Protein AF-A0A7S2XPJ2-F1 (afdb_monomer_lite)

pLDDT: mean 91.66, std 8.18, range [55.56, 98.38]

Organism: NCBI:txid420275

Foldseek 3Di:
DDQPPDPLLVLLCCLLLVLLVLVVVLQVCVLVDFADPVPAFGPQVPNGPCSRGLNSNLVSLLSNLCSLQPAPDDPGDDPLSVVLNVLSNVLSCLVRPQLSVCLNVLNPVSNVVSLVVNLVSLCVNQCSLPVVHPQLNVLSVQLSVLLNQLVVQQLVQGQSHPVCSVVVRHGDPHHDPDTCSSVSNSSSSVSNSSSSSDRD

Sequence (200 aa):
LPIYLNARTFCAFLGGTGMVPVVMFLDYAHDHGAEYTGSYGTDGRFFGKFLESPIPFLLAWALFGSASFLNLESDGPSARQYTILANCILQGIVAGIFIQTALYKVDMAGKNRWSVVFVLLFLALAINIGIKGGLALALSLPGAFLIILGQKTIFGDRIRGDFFMEHNGATNPNPIVYSYGELFFMTGWISISLAMSLPM

Secondary structure (DSSP, 8-state):
-----SHHHHHHHHHHTTHHHHHHHHHHHHHTTPPB-SSSSB--TTTHHHHTSSHHHHHHHHHHHHGGG--SSSS---HHHHHHHHHHHHHHHIIIIIIHHHHHTT-HHHHHHHHHHHHHHHHHHHHHHHTT-HHHHHHHHHHHHHHHHHHHHHHHHSTTSHHHHHTTTPPPSS--TT-HHHHHHHHHHHHHHHHHHS--

Radius of gyration: 16.97 Å; chains: 1; bounding box: 48×29×46 Å

Structure (mmCIF, N/CA/C/O backbone):
data_AF-A0A7S2XPJ2-F1
#
_entry.id   AF-A0A7S2XPJ2-F1
#
loop_
_atom_site.group_PDB
_atom_site.id
_atom_site.type_symbol
_atom_site.label_atom_id
_atom_site.label_alt_id
_atom_site.label_comp_id
_atom_site.label_asym_id
_atom_site.label_entity_id
_atom_site.label_seq_id
_atom_site.pdbx_PDB_ins_code
_atom_site.Cartn_x
_atom_site.Cartn_y
_atom_site.Cartn_z
_atom_site.occupancy
_atom_site.B_iso_or_equiv
_atom_site.auth_seq_id
_atom_site.auth_comp_id
_atom_site.auth_asym_id
_atom_site.auth_atom_id
_atom_site.pdbx_PDB_model_num
ATOM 1 N N . LEU A 1 1 ? -0.273 -5.258 24.809 1.00 56.12 1 LEU A N 1
ATOM 2 C CA . LEU A 1 1 ? -1.513 -5.016 24.035 1.00 56.12 1 LEU A CA 1
ATOM 3 C C . LEU A 1 1 ? -2.335 -6.298 24.045 1.00 56.12 1 LEU A C 1
ATOM 5 O O . LEU A 1 1 ? -1.768 -7.306 23.639 1.00 56.12 1 LEU A O 1
ATOM 9 N N . PRO A 1 2 ? -3.598 -6.314 24.504 1.00 60.78 2 PRO A N 1
ATOM 10 C CA . PRO A 1 2 ? -4.458 -7.465 24.262 1.00 60.78 2 PRO A CA 1
ATOM 11 C C . PRO A 1 2 ? -4.771 -7.528 22.762 1.00 60.78 2 PRO A C 1
ATOM 13 O O . PRO A 1 2 ? -5.374 -6.607 22.214 1.00 60.78 2 PRO A O 1
ATOM 16 N N . ILE A 1 3 ? -4.309 -8.582 22.089 1.00 64.38 3 ILE A N 1
ATOM 17 C CA . ILE A 1 3 ? -4.709 -8.888 20.713 1.00 64.38 3 ILE A CA 1
ATOM 18 C C . ILE A 1 3 ? -5.984 -9.719 20.819 1.00 64.38 3 ILE A C 1
ATOM 20 O O . ILE A 1 3 ? -5.941 -10.884 21.209 1.00 64.38 3 ILE A O 1
ATOM 24 N N . TYR A 1 4 ? -7.128 -9.115 20.513 1.00 69.00 4 TYR A N 1
ATOM 25 C CA . TYR A 1 4 ? -8.398 -9.833 20.504 1.00 69.00 4 TYR A CA 1
ATOM 26 C C . TYR A 1 4 ? -8.492 -10.636 19.209 1.00 69.00 4 TYR A C 1
ATOM 28 O O . TYR A 1 4 ? -8.639 -10.051 18.142 1.00 69.00 4 TYR A O 1
ATOM 36 N N . LEU A 1 5 ? -8.398 -11.962 19.268 1.00 79.88 5 LEU A N 1
ATOM 37 C CA . LEU A 1 5 ? -8.597 -12.816 18.093 1.00 79.88 5 LEU A CA 1
ATOM 38 C C . LEU A 1 5 ? -10.093 -12.892 17.760 1.00 79.88 5 LEU A C 1
ATOM 40 O O . LEU A 1 5 ? -10.798 -13.804 18.181 1.00 79.88 5 LEU A O 1
ATOM 44 N N . ASN A 1 6 ? -10.588 -11.890 17.042 1.00 87.88 6 ASN A N 1
ATOM 45 C CA . ASN A 1 6 ? -11.977 -11.787 16.607 1.00 87.88 6 ASN A CA 1
ATOM 46 C C . ASN A 1 6 ? -12.051 -11.450 15.108 1.00 87.88 6 ASN A C 1
ATOM 48 O O . ASN A 1 6 ? -11.029 -11.225 14.456 1.00 87.88 6 ASN A O 1
ATOM 52 N N . ALA A 1 7 ? -13.269 -11.407 14.562 1.00 89.50 7 ALA A N 1
ATOM 53 C CA . ALA A 1 7 ? -13.494 -11.124 13.144 1.00 89.50 7 ALA A CA 1
ATOM 54 C C . ALA A 1 7 ? -12.909 -9.768 12.711 1.00 89.50 7 ALA A C 1
ATOM 56 O O . ALA A 1 7 ? -12.333 -9.668 11.633 1.00 89.50 7 ALA A O 1
ATOM 57 N N . ARG A 1 8 ? -12.983 -8.745 13.571 1.00 91.31 8 ARG A N 1
ATOM 58 C CA . ARG A 1 8 ? -12.407 -7.421 13.310 1.00 91.31 8 ARG A CA 1
ATOM 59 C C . ARG A 1 8 ? -10.895 -7.486 13.132 1.00 91.31 8 ARG A C 1
ATOM 61 O O . ARG A 1 8 ? -10.385 -7.014 12.120 1.00 91.31 8 ARG A O 1
ATOM 68 N N . THR A 1 9 ? -10.196 -8.102 14.078 1.00 91.38 9 THR A N 1
ATOM 69 C CA . THR A 1 9 ? -8.743 -8.288 14.015 1.00 91.38 9 THR A CA 1
ATOM 70 C C . THR A 1 9 ? -8.353 -9.141 12.819 1.00 91.38 9 THR A C 1
ATOM 72 O O . THR A 1 9 ? -7.425 -8.793 12.097 1.00 91.38 9 THR A O 1
ATOM 75 N N . PHE A 1 10 ? -9.090 -10.221 12.555 1.00 92.06 10 PHE A N 1
ATOM 76 C CA . PHE A 1 10 ? -8.847 -11.065 11.392 1.00 92.06 10 PHE A CA 1
ATOM 77 C C . PHE A 1 10 ? -8.979 -10.281 10.080 1.00 92.06 10 PHE A C 1
ATOM 79 O O . PHE A 1 10 ? -8.061 -10.317 9.269 1.00 92.06 10 PHE A O 1
ATOM 86 N N . CYS A 1 11 ? -10.057 -9.515 9.887 1.00 94.44 11 CYS A N 1
ATOM 87 C CA . CYS A 1 11 ? -10.247 -8.684 8.695 1.00 94.44 11 CYS A CA 1
ATOM 88 C C . CYS A 1 11 ? -9.198 -7.570 8.580 1.00 94.44 11 CYS A C 1
ATOM 90 O O . CYS A 1 11 ? -8.693 -7.326 7.485 1.00 94.44 11 CYS A O 1
ATOM 92 N N . ALA A 1 12 ? -8.840 -6.920 9.692 1.00 95.12 12 ALA A N 1
ATOM 93 C CA . ALA A 1 12 ? -7.813 -5.883 9.709 1.00 95.12 12 ALA A CA 1
ATOM 94 C C . ALA A 1 12 ? -6.444 -6.447 9.306 1.00 95.12 12 ALA A C 1
ATOM 96 O O . ALA A 1 12 ? -5.777 -5.875 8.454 1.00 95.12 12 ALA A O 1
ATOM 97 N N . PHE A 1 13 ? -6.034 -7.593 9.849 1.00 95.38 13 PHE A N 1
ATOM 98 C CA . PHE A 1 13 ? -4.760 -8.206 9.473 1.00 95.38 13 PHE A CA 1
ATOM 99 C C . PHE A 1 13 ? -4.800 -8.805 8.069 1.00 95.38 13 PHE A C 1
ATOM 101 O O . PHE A 1 13 ? -3.915 -8.523 7.269 1.00 95.38 13 PHE A O 1
ATOM 108 N N . LEU A 1 14 ? -5.837 -9.569 7.720 1.00 95.31 14 LEU A N 1
ATOM 109 C CA . LEU A 1 14 ? -5.947 -10.168 6.390 1.00 95.31 14 LEU A CA 1
ATOM 110 C C . LEU A 1 14 ? -5.973 -9.097 5.292 1.00 95.31 14 LEU A C 1
ATOM 112 O O . LEU A 1 14 ? -5.298 -9.256 4.281 1.00 95.31 14 LEU A O 1
ATOM 116 N N . GLY A 1 15 ? -6.695 -7.993 5.504 1.00 95.56 15 GLY A N 1
ATOM 117 C CA . GLY A 1 15 ? -6.675 -6.846 4.599 1.00 95.56 15 GLY A CA 1
ATOM 118 C C . GLY A 1 15 ? -5.331 -6.117 4.616 1.00 95.56 15 GLY A C 1
ATOM 119 O O . GLY A 1 15 ? -4.737 -5.914 3.567 1.00 95.56 15 GLY A O 1
ATOM 120 N N . GLY A 1 16 ? -4.825 -5.751 5.796 1.00 95.06 16 GLY A N 1
ATOM 121 C CA . GLY A 1 16 ? -3.612 -4.946 5.947 1.00 95.06 16 GLY A CA 1
ATOM 122 C C . GLY A 1 16 ? -2.340 -5.686 5.540 1.00 95.06 16 GLY A C 1
ATOM 123 O O . GLY A 1 16 ? -1.679 -5.316 4.575 1.00 95.06 16 GLY A O 1
ATOM 124 N N . THR A 1 17 ? -1.996 -6.773 6.231 1.00 94.38 17 THR A N 1
ATOM 125 C CA . THR A 1 17 ? -0.783 -7.545 5.912 1.00 94.38 17 THR A CA 1
ATOM 126 C C . THR A 1 17 ? -0.918 -8.320 4.604 1.00 94.38 17 THR A C 1
ATOM 128 O O . THR A 1 17 ? 0.090 -8.590 3.960 1.00 94.38 17 THR A O 1
ATOM 131 N N . GLY A 1 18 ? -2.143 -8.642 4.171 1.00 92.12 18 GLY A N 1
ATOM 132 C CA . GLY A 1 18 ? -2.393 -9.247 2.860 1.00 92.12 18 GLY A CA 1
ATOM 133 C C . GLY A 1 18 ? -2.100 -8.318 1.678 1.00 92.12 18 GLY A C 1
ATOM 134 O O . GLY A 1 18 ? -1.848 -8.814 0.583 1.00 92.12 18 GLY A O 1
ATOM 135 N N . MET A 1 19 ? -2.047 -6.993 1.877 1.00 91.69 19 MET A N 1
ATOM 136 C CA . MET A 1 19 ? -1.603 -6.066 0.824 1.00 91.69 19 MET A CA 1
ATOM 137 C C . MET A 1 19 ? -0.127 -6.222 0.478 1.00 91.69 19 MET A C 1
ATOM 139 O O . MET A 1 19 ? 0.239 -5.989 -0.670 1.00 91.69 19 MET A O 1
ATOM 143 N N . VAL A 1 20 ? 0.714 -6.615 1.437 1.00 93.00 20 VAL A N 1
ATOM 144 C CA . VAL A 1 20 ? 2.161 -6.749 1.222 1.00 93.00 20 VAL A CA 1
ATOM 145 C C . VAL A 1 20 ? 2.476 -7.719 0.077 1.00 93.00 20 VAL A C 1
ATOM 147 O O . VAL A 1 20 ? 3.040 -7.267 -0.918 1.00 93.00 20 VAL A O 1
ATOM 150 N N . PRO A 1 21 ? 2.052 -8.999 0.111 1.00 92.38 21 PRO A N 1
ATOM 151 C CA . PRO A 1 21 ? 2.325 -9.916 -0.992 1.00 92.38 21 PRO A CA 1
ATOM 152 C C . PRO A 1 21 ? 1.672 -9.479 -2.310 1.00 92.38 21 PRO A C 1
ATOM 154 O O . PRO A 1 21 ? 2.256 -9.695 -3.365 1.00 92.38 21 PRO A O 1
ATOM 157 N N . VAL A 1 22 ? 0.501 -8.826 -2.276 1.00 91.50 22 VAL A N 1
ATOM 158 C CA . VAL A 1 22 ? -0.136 -8.288 -3.493 1.00 91.50 22 VAL A CA 1
ATOM 159 C C . VAL A 1 22 ? 0.767 -7.261 -4.174 1.00 91.50 22 VAL A C 1
ATOM 161 O O . VAL A 1 22 ? 1.002 -7.361 -5.376 1.00 91.50 22 VAL A O 1
ATOM 164 N N . VAL A 1 23 ? 1.299 -6.300 -3.416 1.00 91.38 23 VAL A N 1
ATOM 165 C CA . VAL A 1 23 ? 2.225 -5.295 -3.955 1.00 91.38 23 VAL A CA 1
ATOM 166 C C . VAL A 1 23 ? 3.505 -5.960 -4.454 1.00 91.38 23 VAL A C 1
ATOM 168 O O . VAL A 1 23 ? 3.935 -5.664 -5.563 1.00 91.38 23 VAL A O 1
ATOM 171 N N . MET A 1 24 ? 4.049 -6.928 -3.713 1.00 91.62 24 MET A N 1
ATOM 172 C CA . MET A 1 24 ? 5.245 -7.662 -4.136 1.00 91.62 24 MET A CA 1
ATOM 173 C C . MET A 1 24 ? 5.052 -8.397 -5.472 1.00 91.62 24 MET A C 1
ATOM 175 O O . MET A 1 24 ? 5.968 -8.409 -6.291 1.00 91.62 24 MET A O 1
ATOM 179 N N . PHE A 1 25 ? 3.877 -8.983 -5.733 1.00 92.75 25 PHE A N 1
ATOM 180 C CA . PHE A 1 25 ? 3.595 -9.622 -7.026 1.00 92.75 25 PHE A CA 1
ATOM 181 C C . PHE A 1 25 ? 3.572 -8.612 -8.175 1.00 92.75 25 PHE A C 1
ATOM 183 O O . PHE A 1 25 ? 4.185 -8.858 -9.217 1.00 92.75 25 PHE A O 1
ATOM 190 N N . LEU A 1 26 ? 2.901 -7.472 -7.984 1.00 91.31 26 LEU A N 1
ATOM 191 C CA . LEU A 1 26 ? 2.833 -6.403 -8.988 1.00 91.31 26 LEU A CA 1
ATOM 192 C C . LEU A 1 26 ? 4.224 -5.824 -9.264 1.00 91.31 26 LEU A C 1
ATOM 194 O O . LEU A 1 26 ? 4.589 -5.586 -10.417 1.00 91.31 26 LEU A O 1
ATOM 198 N N . ASP A 1 27 ? 5.004 -5.645 -8.204 1.00 91.75 27 ASP A N 1
ATOM 199 C CA . ASP A 1 27 ? 6.345 -5.093 -8.256 1.00 91.75 27 ASP A CA 1
ATOM 200 C C . ASP A 1 27 ? 7.318 -6.030 -8.965 1.00 91.75 27 ASP A C 1
ATOM 202 O O . ASP A 1 27 ? 8.033 -5.606 -9.877 1.00 91.75 27 ASP A O 1
ATOM 206 N N . TYR A 1 28 ? 7.278 -7.319 -8.624 1.00 93.44 28 TYR A N 1
ATOM 207 C CA . TYR A 1 28 ? 8.063 -8.346 -9.296 1.00 93.44 28 TYR A CA 1
ATOM 208 C C . TYR A 1 28 ? 7.725 -8.422 -10.786 1.00 93.44 28 TYR A C 1
ATOM 210 O O . TYR A 1 28 ? 8.629 -8.397 -11.623 1.00 93.44 28 TYR A O 1
ATOM 218 N N . ALA A 1 29 ? 6.434 -8.491 -11.124 1.00 93.38 29 ALA A N 1
ATOM 219 C CA . ALA A 1 29 ? 5.985 -8.567 -12.508 1.00 93.38 29 ALA A CA 1
ATOM 220 C C . ALA A 1 29 ? 6.449 -7.343 -13.309 1.00 93.38 29 ALA A C 1
ATOM 222 O O . ALA A 1 29 ? 6.990 -7.484 -14.408 1.00 93.38 29 ALA A O 1
ATOM 223 N N . HIS A 1 30 ? 6.305 -6.144 -12.736 1.00 91.94 30 HIS A N 1
ATOM 224 C CA . HIS A 1 30 ? 6.786 -4.916 -13.357 1.00 91.94 30 HIS A CA 1
ATOM 225 C C . HIS A 1 30 ? 8.298 -4.964 -13.594 1.00 91.94 30 HIS A C 1
ATOM 227 O O . HIS A 1 30 ? 8.740 -4.754 -14.725 1.00 91.94 30 HIS A O 1
ATOM 233 N N . ASP A 1 31 ? 9.077 -5.298 -12.564 1.00 93.25 31 ASP A N 1
ATOM 234 C CA . ASP A 1 31 ? 10.541 -5.317 -12.617 1.00 93.25 31 ASP A CA 1
ATOM 235 C C . ASP A 1 31 ? 11.072 -6.270 -13.700 1.00 93.25 31 ASP A C 1
ATOM 237 O O . ASP A 1 31 ? 12.039 -5.943 -14.397 1.00 93.25 31 ASP A O 1
ATOM 241 N N . HIS A 1 32 ? 10.381 -7.391 -13.913 1.00 92.88 32 HIS A N 1
ATOM 242 C CA . HIS A 1 32 ? 10.750 -8.428 -14.880 1.00 92.88 32 HIS A CA 1
ATOM 243 C C . HIS A 1 32 ? 10.082 -8.270 -16.254 1.00 92.88 32 HIS A C 1
ATOM 245 O O . HIS A 1 32 ? 10.220 -9.139 -17.116 1.00 92.88 32 HIS A O 1
ATOM 251 N N . GLY A 1 33 ? 9.416 -7.142 -16.510 1.00 90.56 33 GLY A N 1
ATOM 252 C CA . GLY A 1 33 ? 8.962 -6.791 -17.853 1.00 90.56 33 GLY A CA 1
ATOM 253 C C . GLY A 1 33 ? 7.598 -7.315 -18.255 1.00 90.56 33 GLY A C 1
ATOM 254 O O . GLY A 1 33 ? 7.361 -7.474 -19.450 1.00 90.56 33 GLY A O 1
ATOM 255 N N . ALA A 1 34 ? 6.704 -7.539 -17.294 1.00 90.81 34 ALA A N 1
ATOM 256 C CA . ALA A 1 34 ? 5.291 -7.705 -17.599 1.00 90.81 34 ALA A CA 1
ATOM 257 C C . ALA A 1 34 ? 4.764 -6.461 -18.337 1.00 90.81 34 ALA A C 1
ATOM 259 O O . ALA A 1 34 ? 5.060 -5.319 -17.968 1.00 90.81 34 ALA A O 1
ATOM 260 N N . GLU A 1 35 ? 4.009 -6.685 -19.409 1.00 88.88 35 GLU A N 1
ATOM 261 C CA . GLU A 1 35 ? 3.560 -5.620 -20.306 1.00 88.88 35 GLU A CA 1
ATOM 262 C C . GLU A 1 35 ? 2.223 -5.052 -19.846 1.00 88.88 35 GLU A C 1
ATOM 264 O O . GLU A 1 35 ? 1.291 -5.793 -19.545 1.00 88.88 35 GLU A O 1
ATOM 269 N N . TYR A 1 36 ? 2.101 -3.726 -19.815 1.00 86.69 36 TYR A N 1
ATOM 270 C CA . TYR A 1 36 ? 0.842 -3.078 -19.469 1.00 86.69 36 TYR A CA 1
ATOM 271 C C . TYR A 1 36 ? -0.184 -3.241 -20.594 1.00 86.69 36 TYR A C 1
ATOM 273 O O . TYR A 1 36 ? 0.050 -2.825 -21.726 1.00 86.69 36 TYR A O 1
ATOM 281 N N . THR A 1 37 ? -1.354 -3.794 -20.276 1.00 83.88 37 THR A N 1
ATOM 282 C CA . THR A 1 37 ? -2.377 -4.135 -21.284 1.00 83.88 37 THR A CA 1
ATOM 283 C C . THR A 1 37 ? -3.399 -3.024 -21.532 1.00 83.88 37 THR A C 1
ATOM 285 O O . THR A 1 37 ? -4.356 -3.211 -22.279 1.00 83.88 37 THR A O 1
ATOM 288 N N . GLY A 1 38 ? -3.235 -1.849 -20.916 1.00 71.06 38 GLY A N 1
ATOM 289 C CA . GLY A 1 38 ? -4.160 -0.720 -21.080 1.00 71.06 38 GLY A CA 1
ATOM 290 C C . GLY A 1 38 ? -5.454 -0.823 -20.264 1.00 71.06 38 GLY A C 1
ATOM 291 O O . GLY A 1 38 ? -6.102 0.198 -20.043 1.00 71.06 38 GLY A O 1
ATOM 292 N N . SER A 1 39 ? -5.805 -2.015 -19.772 1.00 63.81 39 SER A N 1
ATOM 293 C CA . SER A 1 39 ? -7.102 -2.335 -19.164 1.00 63.81 39 SER A CA 1
ATOM 294 C C . SER A 1 39 ? -7.004 -2.802 -17.705 1.00 63.81 39 SER A C 1
ATOM 296 O O . SER A 1 39 ? -7.680 -3.754 -17.334 1.00 63.81 39 SER A O 1
ATOM 298 N N . TYR A 1 40 ? -6.209 -2.116 -16.873 1.00 72.12 40 TYR A N 1
ATOM 299 C CA . TYR A 1 40 ? -6.061 -2.373 -15.426 1.00 72.12 40 TYR A CA 1
ATOM 300 C C . TYR A 1 40 ? -5.171 -3.574 -15.062 1.00 72.12 40 TYR A C 1
ATOM 302 O O . TYR A 1 40 ? -5.628 -4.551 -14.474 1.00 72.12 40 TYR A O 1
ATOM 310 N N . GLY A 1 41 ? -3.877 -3.474 -15.365 1.00 82.06 41 GLY A N 1
ATOM 311 C CA . GLY A 1 41 ? -2.867 -4.456 -14.964 1.00 82.06 41 GLY A CA 1
ATOM 312 C C . GLY A 1 41 ? -1.930 -4.826 -16.106 1.00 82.06 41 GLY A C 1
ATOM 313 O O . GLY A 1 41 ? -1.870 -4.142 -17.133 1.00 82.06 41 GLY A O 1
ATOM 314 N N . THR A 1 42 ? -1.199 -5.915 -15.923 1.00 89.44 42 THR A N 1
ATOM 315 C CA . THR A 1 42 ? -0.241 -6.425 -16.910 1.00 89.44 42 THR A CA 1
ATOM 316 C C . THR A 1 42 ? -0.852 -7.527 -17.794 1.00 89.44 42 THR A C 1
ATOM 318 O O . THR A 1 42 ? -2.056 -7.802 -17.757 1.00 89.44 42 THR A O 1
ATOM 321 N N . ASP A 1 43 ? -0.021 -8.170 -18.613 1.00 91.88 43 ASP A N 1
ATOM 322 C CA . ASP A 1 43 ? -0.347 -9.354 -19.406 1.00 91.88 43 ASP A CA 1
ATOM 323 C C . ASP A 1 43 ? -0.559 -10.628 -18.562 1.00 91.88 43 ASP A C 1
ATOM 325 O O . ASP A 1 43 ? -1.154 -11.590 -19.060 1.00 91.88 43 ASP A O 1
ATOM 329 N N . GLY A 1 44 ? -0.178 -10.617 -17.279 1.00 91.94 44 GLY A N 1
ATOM 330 C CA . GLY A 1 44 ? -0.369 -11.729 -16.345 1.00 91.94 44 GLY A CA 1
ATOM 331 C C . GLY A 1 44 ? 0.666 -12.845 -16.492 1.00 91.94 44 GLY A C 1
ATOM 332 O O . GLY A 1 44 ? 0.364 -13.998 -16.176 1.00 91.94 44 GLY A O 1
ATOM 333 N N . ARG A 1 45 ? 1.847 -12.534 -17.035 1.00 94.50 45 ARG A N 1
ATOM 334 C CA . ARG A 1 45 ? 2.880 -13.508 -17.418 1.00 94.50 45 ARG A CA 1
ATOM 335 C C . ARG A 1 45 ? 3.474 -14.298 -16.248 1.00 94.50 45 ARG A C 1
ATOM 337 O O . ARG A 1 45 ? 3.942 -15.412 -16.467 1.00 94.50 45 ARG A O 1
ATOM 344 N N . PHE A 1 46 ? 3.477 -13.747 -15.036 1.00 94.62 46 PHE A N 1
ATOM 345 C CA . PHE A 1 46 ? 4.190 -14.316 -13.886 1.00 94.62 46 PHE A CA 1
ATOM 346 C C . PHE A 1 46 ? 3.249 -14.952 -12.858 1.00 94.62 46 PHE A C 1
ATOM 348 O O . PHE A 1 46 ? 3.521 -16.045 -12.364 1.00 94.62 46 PHE A O 1
ATOM 355 N N . PHE A 1 47 ? 2.129 -14.299 -12.558 1.00 94.94 47 PHE A N 1
ATOM 356 C CA . PHE A 1 47 ? 1.184 -14.686 -11.505 1.00 94.94 47 PHE A CA 1
ATOM 357 C C . PHE A 1 47 ? -0.270 -14.738 -11.997 1.00 94.94 47 PHE A C 1
ATOM 359 O O . PHE A 1 47 ? -1.193 -14.994 -11.221 1.00 94.94 47 PHE A O 1
ATOM 366 N N . GLY A 1 48 ? -0.489 -14.524 -13.296 1.00 93.38 48 GLY A N 1
ATOM 367 C CA . GLY A 1 48 ? -1.811 -14.483 -13.901 1.00 93.38 48 GLY A CA 1
ATOM 368 C C . GLY A 1 48 ? -2.469 -13.109 -13.795 1.00 93.38 48 GLY A C 1
ATOM 369 O O . GLY A 1 48 ? -2.187 -12.301 -12.910 1.00 93.38 48 GLY A O 1
ATOM 370 N N . LYS A 1 49 ? -3.417 -12.854 -14.703 1.00 91.31 49 LYS A N 1
ATOM 371 C CA . LYS A 1 49 ? -4.052 -11.534 -14.855 1.00 91.31 49 LYS A CA 1
ATOM 372 C C . LYS A 1 49 ? -4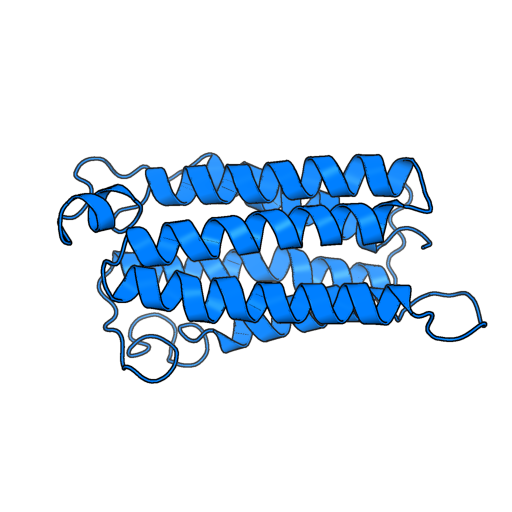.742 -11.028 -13.595 1.00 91.31 49 LYS A C 1
ATOM 374 O O . LYS A 1 49 ? -4.791 -9.829 -13.387 1.00 91.31 49 LYS A O 1
ATOM 379 N N . PHE A 1 50 ? -5.286 -11.917 -12.764 1.00 92.25 50 PHE A N 1
ATOM 380 C CA . PHE A 1 50 ? -5.951 -11.500 -11.532 1.00 92.25 50 PHE A CA 1
ATOM 381 C C . PHE A 1 50 ? -4.959 -10.897 -10.531 1.00 92.25 50 PHE A C 1
ATOM 383 O O . PHE A 1 50 ? -5.182 -9.785 -10.059 1.00 92.25 50 PHE A O 1
ATOM 390 N N . LEU A 1 51 ? -3.859 -11.600 -10.242 1.00 92.19 51 LEU A N 1
ATOM 391 C CA . LEU A 1 51 ? -2.862 -11.154 -9.265 1.00 92.19 51 LEU A CA 1
ATOM 392 C C . LEU A 1 51 ? -2.036 -9.966 -9.759 1.00 92.19 51 LEU A C 1
ATOM 394 O O . LEU A 1 51 ? -1.589 -9.172 -8.942 1.00 92.19 51 LEU A O 1
ATOM 398 N N . GLU A 1 52 ? -1.895 -9.812 -11.076 1.00 92.50 52 GLU A N 1
ATOM 399 C CA . GLU A 1 52 ? -1.204 -8.676 -11.695 1.00 92.50 52 GLU A CA 1
ATOM 400 C C . GLU A 1 52 ? -2.149 -7.521 -12.109 1.00 92.50 52 GLU A C 1
ATOM 402 O O . GLU A 1 52 ? -1.772 -6.619 -12.863 1.00 92.50 52 GLU A O 1
ATOM 407 N N . SER A 1 53 ? -3.390 -7.539 -11.614 1.00 90.94 53 SER A N 1
ATOM 408 C CA . SER A 1 53 ? -4.370 -6.450 -11.744 1.00 90.94 53 SER A CA 1
ATOM 409 C C . SER A 1 53 ? -4.479 -5.656 -10.434 1.00 90.94 53 SER A C 1
ATOM 411 O O . SER A 1 53 ? -4.032 -6.132 -9.391 1.00 90.94 53 SER A O 1
ATOM 413 N N . PRO A 1 54 ? -5.135 -4.481 -10.410 1.00 90.19 54 PRO A N 1
ATOM 414 C CA . PRO A 1 54 ? -5.393 -3.767 -9.161 1.00 90.19 54 PRO A CA 1
ATOM 415 C C . PRO A 1 54 ? -6.473 -4.418 -8.288 1.00 90.19 54 PRO A C 1
ATOM 417 O O . PRO A 1 54 ? -6.710 -3.960 -7.171 1.00 90.19 54 PRO A O 1
ATOM 420 N N . ILE A 1 55 ? -7.156 -5.463 -8.771 1.00 92.75 55 ILE A N 1
ATOM 421 C CA . ILE A 1 55 ? -8.306 -6.063 -8.084 1.00 92.75 55 ILE A CA 1
ATOM 422 C C . ILE A 1 55 ? -7.934 -6.604 -6.694 1.00 92.75 55 ILE A C 1
ATOM 424 O O . ILE A 1 55 ? -8.607 -6.221 -5.737 1.00 92.75 55 ILE A O 1
ATOM 428 N N . PRO A 1 56 ? -6.882 -7.429 -6.511 1.00 93.62 56 PRO A N 1
ATOM 429 C CA . PRO A 1 56 ? -6.528 -7.936 -5.186 1.00 93.62 56 PRO A CA 1
ATOM 430 C C . PRO A 1 56 ? -6.177 -6.806 -4.215 1.00 93.62 56 PRO A C 1
ATOM 432 O O . PRO A 1 56 ? -6.518 -6.875 -3.038 1.00 93.62 56 PRO A O 1
ATOM 435 N N . PHE A 1 57 ? -5.555 -5.737 -4.717 1.00 91.88 57 PHE A N 1
ATOM 436 C CA . PHE A 1 57 ? -5.187 -4.579 -3.911 1.00 91.88 57 PHE A CA 1
ATOM 437 C C . PHE A 1 57 ? -6.426 -3.796 -3.456 1.00 91.88 57 PHE A C 1
ATOM 439 O O . PHE A 1 57 ? -6.562 -3.478 -2.275 1.00 91.88 57 PHE A O 1
ATOM 446 N N . LEU A 1 58 ? -7.382 -3.560 -4.362 1.00 94.38 58 LEU A N 1
ATOM 447 C CA . LEU A 1 58 ? -8.680 -2.956 -4.045 1.00 94.38 58 LEU A CA 1
ATOM 448 C C . LEU A 1 58 ? -9.474 -3.798 -3.038 1.00 94.38 58 LEU A C 1
ATOM 450 O O . LEU A 1 58 ? -10.055 -3.248 -2.102 1.00 94.38 58 LEU A O 1
ATOM 454 N N . LEU A 1 59 ? -9.481 -5.124 -3.203 1.00 95.69 59 LEU A N 1
ATOM 455 C CA . LEU A 1 59 ? -10.157 -6.047 -2.289 1.00 95.69 59 LEU A CA 1
ATOM 456 C C . LEU A 1 59 ? -9.526 -6.030 -0.897 1.00 95.69 59 LEU A C 1
ATOM 458 O O . LEU A 1 59 ? -10.251 -5.984 0.094 1.00 95.69 59 LEU A O 1
ATOM 462 N N . ALA A 1 60 ? -8.196 -6.021 -0.811 1.00 95.94 60 ALA A N 1
ATOM 463 C CA . ALA A 1 60 ? -7.493 -5.952 0.463 1.00 95.94 60 ALA A CA 1
ATOM 464 C C . ALA A 1 60 ? -7.787 -4.631 1.196 1.00 95.94 60 ALA A C 1
ATOM 466 O O . ALA A 1 60 ? -8.080 -4.642 2.393 1.00 95.94 60 ALA A O 1
ATOM 467 N N . TRP A 1 61 ? -7.803 -3.500 0.480 1.00 97.06 61 TRP A N 1
ATOM 468 C CA . TRP A 1 61 ? -8.196 -2.201 1.037 1.00 97.06 61 TRP A CA 1
ATOM 469 C C . TRP A 1 61 ? -9.653 -2.171 1.499 1.00 97.06 61 TRP A C 1
ATOM 471 O O . TRP A 1 61 ? -9.941 -1.699 2.601 1.00 97.06 61 TRP A O 1
ATOM 481 N N . ALA A 1 62 ? -10.574 -2.697 0.692 1.00 96.75 62 ALA A N 1
ATOM 482 C CA . ALA A 1 62 ? -11.983 -2.788 1.058 1.00 96.75 62 ALA A CA 1
ATOM 483 C C . ALA A 1 62 ? -12.179 -3.666 2.304 1.00 96.75 62 ALA A C 1
ATOM 485 O O . ALA A 1 62 ? -12.901 -3.278 3.224 1.00 96.75 62 ALA A O 1
ATOM 486 N N . LEU A 1 63 ? -11.482 -4.804 2.376 1.00 97.00 63 LEU A N 1
ATOM 487 C CA . LEU A 1 63 ? -11.495 -5.694 3.533 1.00 97.00 63 LEU A CA 1
ATOM 488 C C . LEU A 1 63 ? -10.951 -4.990 4.783 1.00 97.00 63 LEU A C 1
ATOM 490 O O . LEU A 1 63 ? -11.605 -5.020 5.827 1.00 97.00 63 LEU A O 1
ATOM 494 N N . PHE A 1 64 ? -9.820 -4.288 4.667 1.00 97.31 64 PHE A N 1
ATOM 495 C CA . PHE A 1 64 ? -9.245 -3.507 5.762 1.00 97.31 64 PHE A CA 1
ATOM 496 C C . PHE A 1 64 ? -10.219 -2.439 6.279 1.00 97.31 64 PHE A C 1
ATOM 498 O O . PHE A 1 64 ? -10.462 -2.343 7.482 1.00 97.31 64 PHE A O 1
ATOM 505 N N . GLY A 1 65 ? -10.841 -1.674 5.376 1.00 96.31 65 GLY A N 1
ATOM 506 C CA . GLY A 1 65 ? -11.837 -0.662 5.730 1.00 96.31 65 GLY A CA 1
ATOM 507 C C . GLY A 1 65 ? -13.094 -1.259 6.366 1.00 96.31 65 GLY A C 1
ATOM 508 O O . GLY A 1 65 ? -13.617 -0.705 7.336 1.00 96.31 65 GLY A O 1
ATOM 509 N N . SER A 1 66 ? -13.554 -2.415 5.876 1.00 95.44 66 SER A N 1
ATOM 510 C CA . SER A 1 66 ? -14.733 -3.111 6.411 1.00 95.44 66 SER A CA 1
ATOM 511 C C . SER A 1 66 ? -14.544 -3.599 7.848 1.00 95.44 66 SER A C 1
ATOM 513 O O . SER A 1 66 ? -15.518 -3.661 8.599 1.00 95.44 66 SER A O 1
ATOM 515 N N . ALA A 1 67 ? -13.297 -3.837 8.281 1.00 94.31 67 ALA A N 1
ATOM 516 C CA . ALA A 1 67 ? -12.994 -4.193 9.665 1.00 94.31 67 ALA A CA 1
ATOM 517 C C . ALA A 1 67 ? -13.519 -3.142 10.661 1.00 94.31 67 ALA A C 1
ATOM 519 O O . ALA A 1 67 ? -13.901 -3.485 11.778 1.00 94.31 67 ALA A O 1
ATOM 520 N N . SER A 1 68 ? -13.627 -1.874 10.246 1.00 92.31 68 SER A N 1
ATOM 521 C CA . SER A 1 68 ? -14.180 -0.802 11.081 1.00 92.31 68 SER A CA 1
ATOM 522 C C . SER A 1 68 ? -15.646 -1.010 11.489 1.00 92.31 68 SER A C 1
ATOM 524 O O . SER A 1 68 ? -16.069 -0.497 12.528 1.00 92.31 68 SER A O 1
ATOM 526 N N . PHE A 1 69 ? -16.419 -1.780 10.719 1.00 91.88 69 PHE A N 1
ATOM 527 C CA . PHE A 1 69 ? -17.836 -2.060 10.979 1.00 91.88 69 PHE A CA 1
ATOM 528 C C . PHE A 1 69 ? -18.050 -3.230 11.942 1.00 91.88 69 PHE A C 1
ATOM 530 O O . PHE A 1 69 ? -19.144 -3.389 12.473 1.00 91.88 69 PHE A O 1
ATOM 537 N N . LEU A 1 70 ? -17.013 -4.023 12.213 1.00 88.81 70 LEU A N 1
ATOM 538 C CA . LEU A 1 70 ? -17.086 -5.220 13.055 1.00 88.81 70 LEU A CA 1
ATOM 539 C C . LEU A 1 70 ? -16.923 -4.889 14.551 1.00 88.81 70 LEU A C 1
ATOM 541 O O . LEU A 1 70 ? -16.257 -5.613 15.292 1.00 88.81 70 LEU A O 1
ATOM 545 N N . ASN A 1 71 ? -17.488 -3.761 14.992 1.00 72.81 71 ASN A N 1
ATOM 546 C CA . ASN A 1 71 ? -17.425 -3.325 16.386 1.00 72.81 71 ASN A CA 1
ATOM 547 C C . ASN A 1 71 ? -18.410 -4.135 17.249 1.00 72.81 71 ASN A C 1
ATOM 549 O O . ASN A 1 71 ? -19.483 -4.511 16.788 1.00 72.81 71 ASN A O 1
ATOM 553 N N . LEU A 1 72 ? -18.036 -4.399 18.504 1.00 59.66 72 LEU A N 1
ATOM 554 C CA . LEU A 1 72 ? -18.809 -5.237 19.434 1.00 59.66 72 LEU A CA 1
ATOM 555 C C . LEU A 1 72 ? -19.936 -4.473 20.162 1.00 59.66 72 LEU A C 1
ATOM 557 O O . LEU A 1 72 ? -20.702 -5.089 20.896 1.00 59.66 72 LEU A O 1
ATOM 561 N N . GLU A 1 73 ? -20.036 -3.154 19.974 1.00 60.25 73 GLU A N 1
ATOM 562 C CA . GLU A 1 73 ? -20.977 -2.278 20.686 1.00 60.25 73 GLU A CA 1
ATOM 563 C C . GLU A 1 73 ? -22.141 -1.851 19.774 1.00 60.25 73 GLU A C 1
ATOM 565 O O . GLU A 1 73 ? -21.960 -1.519 18.602 1.00 60.25 73 GLU A O 1
ATOM 570 N N . SER A 1 74 ? -23.358 -1.927 20.310 1.00 55.56 74 SER A N 1
ATOM 571 C CA . SER A 1 74 ? -24.620 -2.182 19.600 1.00 55.56 74 SER A CA 1
ATOM 572 C C . SER A 1 74 ? -25.333 -0.978 18.964 1.00 55.56 74 SER A C 1
ATOM 574 O O . SER A 1 74 ? -26.500 -1.105 18.606 1.00 55.56 74 SER A O 1
ATOM 576 N N . ASP A 1 75 ? -24.670 0.159 18.757 1.00 68.19 75 ASP A N 1
ATOM 577 C CA . ASP A 1 75 ? -25.336 1.385 18.262 1.00 68.19 75 ASP A CA 1
ATOM 578 C C . ASP A 1 75 ? -25.277 1.565 16.731 1.00 68.19 75 ASP A C 1
ATOM 580 O O . ASP A 1 75 ? -25.630 2.613 16.186 1.00 68.19 75 ASP A O 1
ATOM 584 N N . GLY A 1 76 ? -24.868 0.517 16.010 1.00 73.94 76 GLY A N 1
ATOM 585 C CA . GLY A 1 76 ? -24.794 0.511 14.550 1.00 73.94 76 GLY A CA 1
ATOM 586 C C . GLY A 1 76 ? -23.669 1.390 13.973 1.00 73.94 76 GLY A C 1
ATOM 587 O O . GLY A 1 76 ? -22.839 1.936 14.705 1.00 73.94 76 GLY A O 1
ATOM 588 N N . PRO A 1 77 ? -23.572 1.497 12.633 1.00 82.69 77 PRO A N 1
ATOM 589 C CA . PRO A 1 77 ? -22.467 2.204 11.997 1.00 82.69 77 PRO A CA 1
ATOM 590 C C . PRO A 1 77 ? -22.585 3.731 12.101 1.00 82.69 77 PRO A C 1
ATOM 592 O O . PRO A 1 77 ? -23.508 4.349 11.575 1.00 82.69 77 PRO A O 1
ATOM 595 N N . SER A 1 78 ? -21.581 4.354 12.705 1.00 88.38 78 SER A N 1
ATOM 596 C CA . SER A 1 78 ? -21.356 5.799 12.724 1.00 88.38 78 SER A CA 1
ATOM 597 C C . SER A 1 78 ? -20.765 6.323 11.408 1.00 88.38 78 SER A C 1
ATOM 599 O O . SER A 1 78 ? -20.076 5.603 10.681 1.00 88.38 78 SER A O 1
ATOM 601 N N . ALA A 1 79 ? -20.923 7.628 11.150 1.00 91.00 79 ALA A N 1
ATOM 602 C CA . ALA A 1 79 ? -20.312 8.319 10.006 1.00 91.00 79 ALA A CA 1
ATOM 603 C C . ALA A 1 79 ? -18.797 8.059 9.875 1.00 91.00 79 ALA A C 1
ATOM 605 O O . ALA A 1 79 ? -18.282 7.936 8.767 1.00 91.00 79 ALA A O 1
ATOM 606 N N . ARG A 1 80 ? -18.082 7.896 10.998 1.00 91.38 80 ARG A N 1
ATOM 607 C CA . ARG A 1 80 ? -16.638 7.612 11.006 1.00 91.38 80 ARG A CA 1
ATOM 608 C C . ARG A 1 80 ? -16.290 6.292 10.309 1.00 91.38 80 ARG A C 1
ATOM 610 O O . ARG A 1 80 ? -15.286 6.239 9.607 1.00 91.38 80 ARG A O 1
ATOM 617 N N . GLN A 1 81 ? -17.085 5.238 10.486 1.00 92.56 81 GLN A N 1
ATOM 618 C CA . GLN A 1 81 ? -16.811 3.931 9.865 1.00 92.56 81 GLN A CA 1
ATOM 619 C C . GLN A 1 81 ? -16.966 4.008 8.343 1.00 92.56 81 GLN A C 1
ATOM 621 O O . GLN A 1 81 ? -16.113 3.516 7.606 1.00 92.56 81 GLN A O 1
ATOM 626 N N . TYR A 1 82 ? -17.976 4.741 7.867 1.00 94.50 82 TYR A N 1
ATOM 627 C CA . TYR A 1 82 ? -18.118 5.049 6.444 1.00 94.50 82 TYR A CA 1
ATOM 628 C C . TYR A 1 82 ? -16.946 5.878 5.912 1.00 94.50 82 TYR A C 1
ATOM 630 O O . TYR A 1 82 ? -16.423 5.559 4.848 1.00 94.50 82 TYR A O 1
ATOM 638 N N . THR A 1 83 ? -16.476 6.882 6.660 1.00 95.69 83 THR A N 1
ATOM 639 C CA . THR A 1 83 ? -15.289 7.669 6.286 1.00 95.69 83 THR A CA 1
ATOM 640 C C . THR A 1 83 ? -14.036 6.801 6.175 1.00 95.69 83 THR A C 1
ATOM 642 O O . THR A 1 83 ? -13.277 6.945 5.218 1.00 95.69 83 THR A O 1
ATOM 645 N N . ILE A 1 84 ? -13.820 5.878 7.118 1.00 96.31 84 ILE A N 1
ATOM 646 C CA . ILE A 1 84 ? -12.689 4.938 7.086 1.00 96.31 84 ILE A CA 1
ATOM 647 C C . ILE A 1 84 ? -12.760 4.053 5.840 1.00 96.31 84 ILE A C 1
ATOM 649 O O . ILE A 1 84 ? -11.770 3.943 5.117 1.00 96.31 84 ILE A O 1
ATOM 653 N N . LEU A 1 85 ? -13.920 3.453 5.561 1.00 97.00 85 LEU A N 1
ATOM 654 C CA . LEU A 1 85 ? -14.105 2.601 4.386 1.00 97.00 85 LEU A CA 1
ATOM 655 C C . LEU A 1 85 ? -13.923 3.375 3.080 1.00 97.00 85 LEU A C 1
ATOM 657 O O . LEU A 1 85 ? -13.200 2.912 2.200 1.00 97.00 85 LEU A O 1
ATOM 661 N N . ALA A 1 86 ? -14.522 4.561 2.966 1.00 97.88 86 ALA A N 1
ATOM 662 C CA . ALA A 1 86 ? -14.371 5.417 1.794 1.00 97.88 86 ALA A CA 1
ATOM 663 C C . ALA A 1 86 ? -12.901 5.793 1.563 1.00 97.88 86 ALA A C 1
ATOM 665 O O . ALA A 1 86 ? -12.415 5.697 0.439 1.00 97.88 86 ALA A O 1
ATOM 666 N N . ASN A 1 87 ? -12.172 6.150 2.626 1.00 98.38 87 ASN A N 1
ATOM 667 C CA . ASN A 1 87 ? -10.741 6.433 2.545 1.00 98.38 87 ASN A CA 1
ATOM 668 C C . ASN A 1 87 ? -9.954 5.197 2.070 1.00 98.38 87 ASN A C 1
ATOM 670 O O . ASN A 1 87 ? -9.178 5.304 1.128 1.00 98.38 87 ASN A O 1
ATOM 674 N N . CYS A 1 88 ? -10.215 4.011 2.626 1.00 98.12 88 CYS A N 1
ATOM 675 C CA . CYS A 1 88 ? -9.557 2.774 2.194 1.00 98.12 88 CYS A CA 1
ATOM 676 C C . CYS A 1 88 ? -9.810 2.455 0.710 1.00 98.12 88 CYS A C 1
ATOM 678 O O . CYS A 1 88 ? -8.877 2.135 -0.023 1.00 98.12 88 CYS A O 1
ATOM 680 N N . ILE A 1 89 ? -11.050 2.590 0.233 1.00 97.69 89 ILE A N 1
ATOM 681 C CA . ILE A 1 89 ? -11.374 2.382 -1.188 1.00 97.69 89 ILE A CA 1
ATOM 682 C C . ILE A 1 89 ? -10.629 3.399 -2.063 1.00 97.69 89 ILE A C 1
ATOM 684 O O . ILE A 1 89 ? -10.040 3.024 -3.079 1.00 97.69 89 ILE A O 1
ATOM 688 N N . LEU A 1 90 ? -10.606 4.673 -1.657 1.00 98.00 90 LEU A N 1
ATOM 689 C CA . LEU A 1 90 ? -9.861 5.714 -2.363 1.00 98.00 90 LEU A CA 1
ATOM 690 C C . LEU A 1 90 ? -8.357 5.422 -2.393 1.00 98.00 90 LEU A C 1
ATOM 692 O O . LEU A 1 90 ? -7.745 5.609 -3.440 1.00 98.00 90 LEU A O 1
ATOM 696 N N . GLN A 1 91 ? -7.772 4.910 -1.308 1.00 97.12 91 GLN A N 1
ATOM 697 C CA . GLN A 1 91 ? -6.370 4.478 -1.280 1.00 97.12 91 GLN A CA 1
ATOM 698 C C . GLN A 1 91 ? -6.096 3.389 -2.317 1.00 97.12 91 GLN A C 1
ATOM 700 O O . GLN A 1 91 ? -5.137 3.494 -3.084 1.00 97.12 91 GLN A O 1
ATOM 705 N N . GLY A 1 92 ? -6.964 2.377 -2.388 1.00 95.31 92 GLY A N 1
ATOM 706 C CA . GLY A 1 92 ? -6.853 1.307 -3.375 1.00 95.31 92 GLY A CA 1
ATOM 707 C C . GLY A 1 92 ? -6.944 1.816 -4.816 1.00 95.31 92 GLY A C 1
ATOM 708 O O . GLY A 1 92 ? -6.168 1.380 -5.663 1.00 95.31 92 GLY A O 1
ATOM 709 N N . ILE A 1 93 ? -7.829 2.779 -5.095 1.00 95.69 93 ILE A N 1
ATOM 710 C CA . ILE A 1 93 ? -7.947 3.412 -6.419 1.00 95.69 93 ILE A CA 1
ATOM 711 C C . ILE A 1 93 ? -6.698 4.240 -6.736 1.00 95.69 93 ILE A C 1
ATOM 713 O O . ILE A 1 93 ? -6.115 4.100 -7.810 1.00 95.69 93 ILE A O 1
ATOM 717 N N . VAL A 1 94 ? -6.265 5.097 -5.811 1.00 96.38 94 VAL A N 1
ATOM 718 C CA . VAL A 1 94 ? -5.126 5.991 -6.038 1.00 96.38 94 VAL A CA 1
ATOM 719 C C . VAL A 1 94 ? -3.850 5.191 -6.270 1.00 96.38 94 VAL A C 1
ATOM 721 O O . VAL A 1 94 ? -3.176 5.422 -7.272 1.00 96.38 94 VAL A O 1
ATOM 724 N N . ALA A 1 95 ? -3.531 4.230 -5.405 1.00 93.38 95 ALA A N 1
ATOM 725 C CA . ALA A 1 95 ? -2.307 3.450 -5.551 1.00 93.38 95 ALA A CA 1
ATOM 726 C C . ALA A 1 95 ? -2.415 2.358 -6.627 1.00 93.38 95 ALA A C 1
ATOM 728 O O . ALA A 1 95 ? -1.562 2.303 -7.511 1.00 93.38 95 ALA A O 1
ATOM 729 N N . GLY A 1 96 ? -3.472 1.541 -6.608 1.00 91.62 96 GLY A N 1
ATOM 730 C CA . GLY A 1 96 ? -3.622 0.419 -7.540 1.00 91.62 96 GLY A CA 1
ATOM 731 C C . GLY A 1 96 ? -3.946 0.840 -8.974 1.00 91.62 96 GLY A C 1
ATOM 732 O O . GLY A 1 96 ? -3.585 0.146 -9.916 1.00 91.62 96 GLY A O 1
ATOM 733 N N . ILE A 1 97 ? -4.607 1.982 -9.182 1.00 92.25 97 ILE A N 1
ATOM 734 C CA . ILE A 1 97 ? -4.957 2.440 -10.533 1.00 92.25 97 ILE A CA 1
ATOM 735 C C . ILE A 1 97 ? -4.060 3.598 -10.949 1.00 92.25 97 ILE A C 1
ATOM 737 O O . ILE A 1 97 ? -3.329 3.472 -11.930 1.00 92.25 97 ILE A O 1
ATOM 741 N N . PHE A 1 98 ? -4.092 4.730 -10.245 1.00 94.44 98 PHE A N 1
ATOM 742 C CA . PHE A 1 98 ? -3.445 5.945 -10.750 1.00 94.44 98 PHE A CA 1
ATOM 743 C C . PHE A 1 98 ? -1.918 5.919 -10.650 1.00 94.44 98 PHE A C 1
ATOM 745 O O . PHE A 1 98 ? -1.252 6.174 -11.654 1.00 94.44 98 PHE A O 1
ATOM 752 N N . ILE A 1 99 ? -1.360 5.580 -9.483 1.00 93.81 99 ILE A N 1
ATOM 753 C CA . ILE A 1 99 ? 0.096 5.457 -9.309 1.00 93.81 99 ILE A CA 1
ATOM 754 C C . ILE A 1 99 ? 0.618 4.342 -10.208 1.00 93.81 99 ILE A C 1
ATOM 756 O O . ILE A 1 99 ? 1.540 4.570 -10.985 1.00 93.81 99 ILE A O 1
ATOM 760 N N . GLN A 1 100 ? -0.007 3.167 -10.171 1.00 90.12 100 GLN A N 1
ATOM 761 C CA . GLN A 1 100 ? 0.438 2.025 -10.959 1.00 90.12 100 GLN A CA 1
ATOM 762 C C . GLN A 1 100 ? 0.381 2.275 -12.476 1.00 90.12 100 GLN A C 1
ATOM 764 O O . GLN A 1 100 ? 1.314 1.929 -13.197 1.00 90.12 100 GLN A O 1
ATOM 769 N N . THR A 1 101 ? -0.650 2.966 -12.972 1.00 90.69 101 THR A N 1
ATOM 770 C CA . THR A 1 101 ? -0.692 3.396 -14.382 1.00 90.69 101 THR A CA 1
ATOM 771 C C . THR A 1 101 ? 0.453 4.354 -14.712 1.00 90.69 101 THR A C 1
ATOM 773 O O . THR A 1 101 ? 1.030 4.258 -15.794 1.00 90.69 101 THR A O 1
ATOM 776 N N . ALA A 1 102 ? 0.791 5.278 -13.807 1.00 92.75 102 ALA A N 1
ATOM 777 C CA . ALA A 1 102 ? 1.912 6.190 -14.009 1.00 92.75 102 ALA A CA 1
ATOM 778 C C . ALA A 1 102 ? 3.257 5.444 -14.034 1.00 92.75 102 ALA A C 1
ATOM 780 O O . ALA A 1 102 ? 4.088 5.752 -14.884 1.00 92.75 102 ALA A O 1
ATOM 781 N N . LEU A 1 103 ? 3.440 4.420 -13.185 1.00 90.81 103 LEU A N 1
ATOM 782 C CA . LEU A 1 103 ? 4.617 3.536 -13.214 1.00 90.81 103 LEU A CA 1
ATOM 783 C C . LEU A 1 103 ? 4.783 2.886 -14.590 1.00 90.81 103 LEU A C 1
ATOM 785 O O . LEU A 1 103 ? 5.825 3.036 -15.222 1.00 90.81 103 LEU A O 1
ATOM 789 N N . TYR A 1 104 ? 3.729 2.236 -15.090 1.00 88.38 104 TYR A N 1
ATOM 79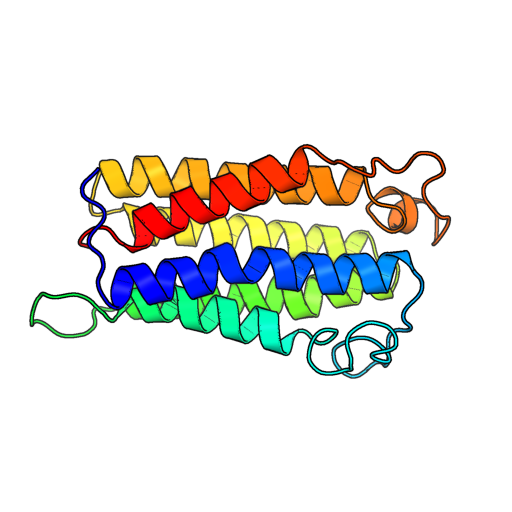0 C CA . TYR A 1 104 ? 3.770 1.540 -16.378 1.00 88.38 104 TYR A CA 1
ATOM 791 C C . TYR A 1 104 ? 3.992 2.465 -17.575 1.00 88.38 104 TYR A C 1
ATOM 793 O O . TYR A 1 104 ? 4.555 2.047 -18.584 1.00 88.38 104 TYR A O 1
ATOM 801 N N . LYS A 1 105 ? 3.548 3.719 -17.475 1.00 90.12 105 LYS A N 1
ATOM 802 C CA . LYS A 1 105 ? 3.762 4.745 -18.503 1.00 90.12 105 LYS A CA 1
ATOM 803 C C . LYS A 1 105 ? 5.079 5.499 -18.346 1.00 90.12 105 LYS A C 1
ATOM 805 O O . LYS A 1 105 ? 5.346 6.374 -19.162 1.00 90.12 105 LYS A O 1
ATOM 810 N N . VAL A 1 106 ? 5.877 5.183 -17.323 1.00 92.44 106 VAL A N 1
ATOM 811 C CA . VAL A 1 106 ? 7.127 5.894 -17.016 1.00 92.44 106 VAL A CA 1
ATOM 812 C C . VAL A 1 106 ? 6.867 7.398 -16.783 1.00 92.44 106 VAL A C 1
ATOM 814 O O . VAL A 1 106 ? 7.650 8.261 -17.159 1.00 92.44 106 VAL A O 1
ATOM 817 N N . ASP A 1 107 ? 5.728 7.732 -16.168 1.00 93.75 107 ASP A N 1
ATOM 818 C CA . ASP A 1 107 ? 5.283 9.108 -15.913 1.00 93.75 107 ASP A CA 1
ATOM 819 C C . ASP A 1 107 ? 5.591 9.530 -14.469 1.00 93.75 107 ASP A C 1
ATOM 821 O O . ASP A 1 107 ? 4.783 9.357 -13.547 1.00 93.75 107 ASP A O 1
ATOM 825 N N . MET A 1 108 ? 6.781 10.100 -14.263 1.00 94.50 108 MET A N 1
ATOM 826 C CA . MET A 1 108 ? 7.234 10.517 -12.931 1.00 94.50 108 MET A CA 1
ATOM 827 C C . MET A 1 108 ? 6.376 11.650 -12.344 1.00 94.50 108 MET A C 1
ATOM 829 O O . MET A 1 108 ? 6.111 11.685 -11.140 1.00 94.50 108 MET A O 1
ATOM 833 N N . ALA A 1 109 ? 5.883 12.564 -13.185 1.00 95.38 109 ALA A N 1
ATOM 834 C CA . ALA A 1 109 ? 5.037 13.669 -12.740 1.00 95.38 109 ALA A CA 1
ATOM 835 C C . ALA A 1 109 ? 3.668 13.166 -12.257 1.00 95.38 109 ALA A C 1
ATOM 837 O O . ALA A 1 109 ? 3.182 13.592 -11.201 1.00 95.38 109 ALA A O 1
ATOM 838 N N . GLY A 1 110 ? 3.069 12.232 -13.002 1.00 95.56 110 GLY A N 1
ATOM 839 C CA . GLY A 1 110 ? 1.842 11.543 -12.620 1.00 95.56 110 GLY A CA 1
ATOM 840 C C . GLY A 1 110 ? 2.004 10.787 -11.307 1.00 95.56 110 GLY A C 1
ATOM 841 O O . GLY A 1 110 ? 1.207 10.994 -10.388 1.00 95.56 110 GLY A O 1
ATOM 842 N N . LYS A 1 111 ? 3.070 9.988 -11.170 1.00 95.06 111 LYS A N 1
ATOM 843 C CA . LYS A 1 111 ? 3.376 9.282 -9.918 1.00 95.06 111 LYS A CA 1
ATOM 844 C C . LYS A 1 111 ? 3.455 10.249 -8.743 1.00 95.06 111 LYS A C 1
ATOM 846 O O . LYS A 1 111 ? 2.754 10.050 -7.757 1.00 95.06 111 LYS A O 1
ATOM 851 N N . ASN A 1 112 ? 4.261 11.304 -8.842 1.00 95.50 112 ASN A N 1
ATOM 852 C CA . ASN A 1 112 ? 4.462 12.244 -7.737 1.00 95.50 112 ASN A CA 1
ATOM 853 C C . ASN A 1 112 ? 3.154 12.913 -7.299 1.00 95.50 112 ASN A C 1
ATOM 855 O O . ASN A 1 112 ? 2.879 13.001 -6.101 1.00 95.50 112 ASN A O 1
ATOM 859 N N . ARG A 1 113 ? 2.310 13.324 -8.254 1.00 96.94 113 ARG A N 1
ATOM 860 C CA . ARG A 1 113 ? 0.991 13.902 -7.961 1.00 96.94 113 ARG A CA 1
ATOM 861 C C . ARG A 1 113 ? 0.118 12.938 -7.158 1.00 96.94 113 ARG A C 1
ATOM 863 O O . ARG A 1 113 ? -0.447 13.329 -6.138 1.00 96.94 113 ARG A O 1
ATOM 870 N N . TRP A 1 114 ? 0.000 11.693 -7.612 1.00 97.31 114 TRP A N 1
ATOM 871 C CA . TRP A 1 114 ? -0.864 10.706 -6.966 1.00 97.31 114 TRP A CA 1
ATOM 872 C C . TRP A 1 114 ? -0.282 10.181 -5.648 1.00 97.31 114 TRP A C 1
ATOM 874 O O . TRP A 1 114 ? -1.043 9.932 -4.716 1.00 97.31 114 TRP A O 1
ATOM 884 N N . SER A 1 115 ? 1.044 10.125 -5.509 1.00 95.88 115 SER A N 1
ATOM 885 C CA . SER A 1 115 ? 1.723 9.809 -4.245 1.00 95.88 115 SER A CA 1
ATOM 886 C C . SER A 1 115 ? 1.424 10.833 -3.148 1.00 95.88 115 SER A C 1
ATOM 888 O O . SER A 1 115 ? 1.225 10.448 -1.999 1.00 95.88 115 SER A O 1
ATOM 890 N N . VAL A 1 116 ? 1.326 12.129 -3.474 1.00 97.19 116 VAL A N 1
ATOM 891 C CA . VAL A 1 116 ? 0.911 13.151 -2.492 1.00 97.19 116 VAL A CA 1
ATOM 892 C C . VAL A 1 116 ? -0.509 12.877 -1.996 1.00 97.19 116 VAL A C 1
ATOM 894 O O . VAL A 1 116 ? -0.750 12.889 -0.790 1.00 97.19 116 VAL A O 1
ATOM 897 N N . VAL A 1 117 ? -1.443 12.574 -2.904 1.00 97.69 117 VAL A N 1
ATOM 898 C CA . VAL A 1 117 ? -2.825 12.219 -2.537 1.00 97.69 117 VAL A CA 1
ATOM 899 C C . VAL A 1 117 ? -2.845 10.980 -1.638 1.00 97.69 117 VAL A C 1
ATOM 901 O O . VAL A 1 117 ? -3.503 10.987 -0.601 1.00 97.69 117 VAL A O 1
ATOM 904 N N . PHE A 1 118 ? -2.078 9.951 -1.991 1.00 96.81 118 PHE A N 1
ATOM 905 C CA . PHE A 1 118 ? -1.947 8.712 -1.223 1.00 96.81 118 PHE A CA 1
ATOM 906 C C . PHE A 1 118 ? -1.424 8.942 0.205 1.00 96.81 118 PHE A C 1
ATOM 908 O O . PHE A 1 118 ? -1.969 8.407 1.173 1.00 96.81 118 PHE A O 1
ATOM 915 N N . VAL A 1 119 ? -0.408 9.796 0.365 1.00 97.38 119 VAL A N 1
ATOM 916 C CA . VAL A 1 119 ? 0.127 10.182 1.682 1.00 97.38 119 VAL A CA 1
ATOM 917 C C . VAL A 1 119 ? -0.927 10.909 2.522 1.00 97.38 119 VAL A C 1
ATOM 919 O O . VAL A 1 119 ? -1.099 10.593 3.702 1.00 97.38 119 VAL A O 1
ATOM 922 N N . LEU A 1 120 ? -1.662 11.854 1.929 1.00 98.06 120 LEU A N 1
ATOM 923 C CA . LEU A 1 120 ? -2.718 12.595 2.629 1.00 98.06 120 LEU A CA 1
ATOM 924 C C . LEU A 1 120 ? -3.866 11.678 3.068 1.00 98.06 120 LEU A C 1
ATOM 926 O O . LEU A 1 120 ? -4.356 11.799 4.193 1.00 98.06 120 LEU A O 1
ATOM 930 N N . LEU A 1 121 ? -4.260 10.732 2.213 1.00 98.12 121 LEU A N 1
ATOM 931 C CA . LEU A 1 121 ? -5.250 9.710 2.547 1.00 98.12 121 LEU A CA 1
ATOM 932 C C . LEU A 1 121 ? -4.771 8.826 3.706 1.00 98.12 121 LEU A C 1
ATOM 934 O O . LEU A 1 121 ? -5.549 8.578 4.630 1.00 98.12 121 LEU A O 1
ATOM 938 N N . PHE A 1 122 ? -3.492 8.435 3.729 1.00 97.25 122 PHE A N 1
ATOM 939 C CA . PHE A 1 122 ? -2.913 7.652 4.827 1.00 97.25 122 PHE A CA 1
ATOM 940 C C . PHE A 1 122 ? -2.935 8.397 6.156 1.00 97.25 122 PHE A C 1
ATOM 942 O O . PHE A 1 122 ? -3.312 7.820 7.178 1.00 97.25 122 PHE A O 1
ATOM 949 N N . LEU A 1 123 ? -2.573 9.681 6.147 1.00 97.50 123 LEU A N 1
ATOM 950 C CA . LEU A 1 123 ? -2.634 10.519 7.340 1.00 97.50 123 LEU A CA 1
ATOM 951 C C . LEU A 1 123 ? -4.076 10.636 7.849 1.00 97.50 123 LEU A C 1
ATOM 953 O O . LEU A 1 123 ? -4.338 10.417 9.033 1.00 97.50 123 LEU A O 1
ATOM 957 N N . ALA A 1 124 ? -5.022 10.917 6.951 1.00 97.88 124 ALA A N 1
ATOM 958 C CA . ALA A 1 124 ? -6.437 10.989 7.294 1.00 97.88 124 ALA A CA 1
ATOM 959 C C . ALA A 1 124 ? -6.962 9.653 7.845 1.00 97.88 124 ALA A C 1
ATOM 961 O O . ALA A 1 124 ? -7.718 9.649 8.818 1.00 97.88 124 ALA A O 1
ATOM 962 N N . LEU A 1 125 ? -6.548 8.521 7.270 1.00 97.81 125 LEU A N 1
ATOM 963 C CA . LEU A 1 125 ? -6.927 7.188 7.732 1.00 97.81 125 LEU A CA 1
ATOM 964 C C . LEU A 1 125 ? -6.389 6.921 9.140 1.00 97.81 125 LEU A C 1
ATOM 966 O O . LEU A 1 125 ? -7.156 6.546 10.025 1.00 97.81 125 LEU A O 1
ATOM 970 N N . ALA A 1 126 ? -5.096 7.163 9.365 1.00 97.38 126 ALA A N 1
ATOM 971 C CA . ALA A 1 126 ? -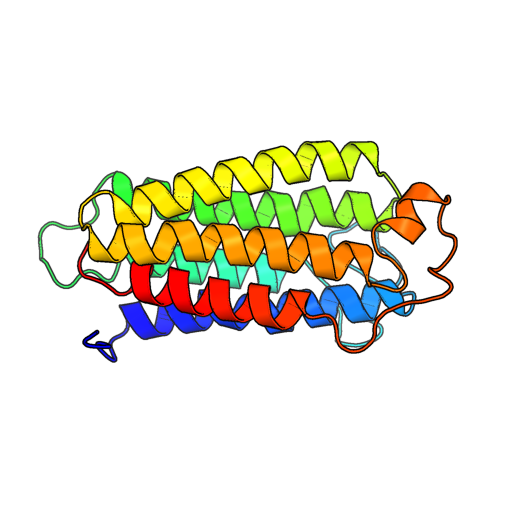4.457 6.948 10.658 1.00 97.38 126 ALA A CA 1
ATOM 972 C C . ALA A 1 126 ? -5.117 7.776 11.768 1.00 97.38 126 ALA A C 1
ATOM 974 O O . ALA A 1 126 ? -5.400 7.245 12.847 1.00 97.38 126 ALA A O 1
ATOM 975 N N . ILE A 1 127 ? -5.425 9.046 11.487 1.00 96.81 127 ILE A N 1
ATOM 976 C CA . ILE A 1 127 ? -6.150 9.918 12.416 1.00 96.81 127 ILE A CA 1
ATOM 977 C C . ILE A 1 127 ? -7.550 9.362 12.686 1.00 96.81 127 ILE A C 1
ATOM 979 O O . ILE A 1 127 ? -7.918 9.215 13.846 1.00 96.81 127 ILE A O 1
ATOM 983 N N . ASN A 1 128 ? -8.322 8.998 11.656 1.00 95.69 128 ASN A N 1
ATOM 984 C CA . ASN A 1 128 ? -9.684 8.481 11.846 1.00 95.69 128 ASN A CA 1
ATOM 985 C C . ASN A 1 128 ? -9.721 7.172 12.651 1.00 95.69 128 ASN A C 1
ATOM 987 O O . ASN A 1 128 ? -10.625 6.997 13.469 1.00 95.69 128 ASN A O 1
ATOM 991 N N . ILE A 1 129 ? -8.737 6.286 12.464 1.00 94.88 129 ILE A N 1
ATOM 992 C CA . ILE A 1 129 ? -8.582 5.070 13.277 1.00 94.88 129 ILE A CA 1
ATOM 993 C C . ILE A 1 129 ? -8.278 5.437 14.739 1.00 94.88 129 ILE A C 1
ATOM 995 O O . ILE A 1 129 ? -8.864 4.873 15.658 1.00 94.88 129 ILE A O 1
ATOM 999 N N . GLY A 1 130 ? -7.369 6.389 14.962 1.00 92.12 130 GLY A N 1
ATOM 1000 C CA . GLY A 1 130 ? -6.819 6.685 16.285 1.00 92.12 130 GLY A CA 1
ATOM 1001 C C . GLY A 1 130 ? -7.580 7.710 17.129 1.00 92.12 130 GLY A C 1
ATOM 1002 O O . GLY A 1 130 ? -7.369 7.763 18.337 1.00 92.12 130 GLY A O 1
ATOM 1003 N N . ILE A 1 131 ? -8.459 8.530 16.543 1.00 91.19 131 ILE A N 1
ATOM 1004 C CA . ILE A 1 131 ? -8.949 9.775 17.174 1.00 91.19 131 ILE A CA 1
ATOM 1005 C C . ILE A 1 131 ? -9.650 9.587 18.530 1.00 91.19 131 ILE A C 1
ATOM 1007 O O . ILE A 1 131 ? -9.648 10.504 19.345 1.00 91.19 131 ILE A O 1
ATOM 1011 N N . LYS A 1 132 ? -10.233 8.412 18.797 1.00 84.00 132 LYS A N 1
ATOM 1012 C CA . LYS A 1 132 ? -10.929 8.123 20.064 1.00 84.00 132 LYS A CA 1
ATOM 1013 C C . LYS A 1 132 ? -10.082 7.382 21.105 1.00 84.00 132 LYS A C 1
ATOM 1015 O O . LYS A 1 132 ? -10.566 7.148 22.207 1.00 84.00 132 LYS A O 1
ATOM 1020 N N . GLY A 1 133 ? -8.833 7.024 20.802 1.00 84.88 133 GLY A N 1
ATOM 1021 C CA . GLY A 1 133 ? -7.998 6.249 21.719 1.00 84.88 133 GLY A CA 1
ATOM 1022 C C . GLY A 1 133 ? -6.513 6.547 21.565 1.00 84.88 133 GLY A C 1
ATOM 1023 O O . GLY A 1 133 ? -5.932 6.298 20.513 1.00 84.88 133 GLY A O 1
ATOM 1024 N N . GLY A 1 134 ? -5.869 6.998 22.647 1.00 89.69 134 GLY A N 1
ATOM 1025 C CA . GLY A 1 134 ? -4.445 7.356 22.634 1.00 89.69 134 GLY A CA 1
ATOM 1026 C C . GLY A 1 134 ? -3.535 6.222 22.151 1.00 89.69 134 GLY A C 1
ATOM 1027 O O . GLY A 1 134 ? -2.613 6.464 21.379 1.00 89.69 134 GLY A O 1
ATOM 1028 N N . LEU A 1 135 ? -3.840 4.972 22.520 1.00 92.25 135 LEU A N 1
ATOM 1029 C CA . LEU A 1 135 ? -3.086 3.810 22.044 1.00 92.25 135 LEU A CA 1
ATOM 1030 C C . LEU A 1 135 ? -3.320 3.522 20.554 1.00 92.25 135 LEU A C 1
ATOM 1032 O O . LEU A 1 135 ? -2.374 3.192 19.847 1.00 92.25 135 LEU A O 1
ATOM 1036 N N . ALA A 1 136 ? -4.557 3.666 20.068 1.00 93.38 136 ALA A N 1
ATOM 1037 C CA . ALA A 1 136 ? -4.865 3.486 18.652 1.00 93.38 136 ALA A CA 1
ATOM 1038 C C . ALA A 1 136 ? -4.144 4.539 17.804 1.00 93.38 136 ALA A C 1
ATOM 1040 O O . ALA A 1 136 ? -3.540 4.189 16.796 1.00 93.38 136 ALA A O 1
ATOM 1041 N N . LEU A 1 137 ? -4.110 5.796 18.253 1.00 94.88 137 LEU A N 1
ATOM 1042 C CA . LEU A 1 137 ? -3.365 6.861 17.582 1.00 94.88 137 LEU A CA 1
ATOM 1043 C C . LEU A 1 137 ? -1.845 6.631 17.612 1.00 94.88 137 LEU A C 1
ATOM 1045 O O . LEU A 1 137 ? -1.174 6.815 16.596 1.00 94.88 137 LEU A O 1
ATOM 1049 N N . ALA A 1 138 ? -1.310 6.177 18.751 1.00 95.44 138 ALA A N 1
ATOM 1050 C CA . ALA A 1 138 ? 0.107 5.844 18.913 1.00 95.44 138 ALA A CA 1
ATOM 1051 C C . ALA A 1 138 ? 0.558 4.646 18.059 1.00 95.44 138 ALA A C 1
ATOM 1053 O O . ALA A 1 138 ? 1.751 4.482 17.829 1.00 95.44 138 ALA A O 1
ATOM 1054 N N . LEU A 1 139 ? -0.373 3.822 17.573 1.00 96.19 139 LEU A N 1
ATOM 1055 C CA . LEU A 1 139 ? -0.092 2.730 16.639 1.00 96.19 139 LEU A CA 1
ATOM 1056 C C . LEU A 1 139 ? -0.365 3.122 15.183 1.00 96.19 139 LEU A C 1
ATOM 1058 O O . LEU A 1 139 ? 0.403 2.752 14.292 1.00 96.19 139 LEU A O 1
ATOM 1062 N N . SER A 1 140 ? -1.442 3.866 14.919 1.00 97.00 140 SER A N 1
ATOM 1063 C CA . SER A 1 140 ? -1.870 4.185 13.558 1.00 97.00 140 SER A CA 1
ATOM 1064 C C . SER A 1 140 ? -0.967 5.217 12.886 1.00 97.00 140 SER A C 1
ATOM 1066 O O . SER A 1 140 ? -0.633 5.037 11.717 1.00 97.00 140 SER A O 1
ATOM 1068 N N . LEU A 1 141 ? -0.531 6.265 13.600 1.00 97.00 141 LEU A N 1
ATOM 1069 C CA . LEU A 1 141 ? 0.339 7.304 13.035 1.00 97.00 141 LEU A CA 1
ATOM 1070 C C . LEU A 1 141 ? 1.750 6.774 12.729 1.00 97.00 141 LEU A C 1
ATOM 1072 O O . LEU A 1 141 ? 2.170 6.896 11.575 1.00 97.00 141 LEU A O 1
ATOM 1076 N N . PRO A 1 142 ? 2.474 6.131 13.672 1.00 97.75 142 PRO A N 1
ATOM 1077 C CA . PRO A 1 142 ? 3.745 5.487 13.343 1.00 97.75 142 PRO A CA 1
ATOM 1078 C C . PRO A 1 142 ? 3.585 4.373 12.309 1.00 97.75 142 PRO A C 1
ATOM 1080 O O . PRO A 1 142 ? 4.440 4.228 11.441 1.00 97.75 142 PRO A O 1
ATOM 1083 N N . GLY A 1 143 ? 2.475 3.627 12.350 1.00 97.81 143 GLY A N 1
ATOM 1084 C CA . GLY A 1 143 ? 2.161 2.613 11.346 1.00 97.81 143 GLY A CA 1
ATOM 1085 C C . GLY A 1 143 ? 2.085 3.197 9.936 1.00 97.81 143 GLY A C 1
ATOM 1086 O O . GLY A 1 143 ? 2.801 2.744 9.048 1.00 97.81 143 GLY A O 1
ATOM 1087 N N . ALA A 1 144 ? 1.293 4.253 9.736 1.00 97.75 144 ALA A N 1
ATOM 1088 C CA . ALA A 1 144 ? 1.196 4.944 8.450 1.00 97.75 144 ALA A CA 1
ATOM 1089 C C . ALA A 1 144 ? 2.538 5.546 8.007 1.00 97.75 144 ALA A C 1
ATOM 1091 O O . ALA A 1 144 ? 2.898 5.436 6.836 1.00 97.75 144 ALA A O 1
ATOM 1092 N N . PHE A 1 145 ? 3.307 6.127 8.933 1.00 98.06 145 PHE A N 1
ATOM 1093 C CA . PHE A 1 145 ? 4.651 6.630 8.640 1.00 98.06 145 PHE A CA 1
ATOM 1094 C C . PHE A 1 145 ? 5.577 5.522 8.121 1.00 98.06 145 PHE A C 1
ATOM 1096 O O . PHE A 1 145 ? 6.220 5.702 7.089 1.00 98.06 145 PHE A O 1
ATOM 1103 N N . LEU A 1 146 ? 5.608 4.367 8.792 1.00 98.31 146 LEU A N 1
ATOM 1104 C CA . LEU A 1 146 ? 6.413 3.217 8.380 1.00 98.31 146 LEU A CA 1
ATOM 1105 C C . LEU A 1 146 ? 5.959 2.637 7.037 1.00 98.31 146 LEU A C 1
ATOM 1107 O O . LEU A 1 146 ? 6.807 2.267 6.233 1.00 98.31 146 LEU A O 1
ATOM 1111 N N . ILE A 1 147 ? 4.653 2.613 6.757 1.00 97.38 147 ILE A N 1
ATOM 1112 C CA . ILE A 1 147 ? 4.124 2.195 5.451 1.00 97.38 147 ILE A CA 1
ATOM 1113 C C . ILE A 1 147 ? 4.638 3.118 4.337 1.00 97.38 147 ILE A C 1
ATOM 1115 O O . ILE A 1 147 ? 5.146 2.642 3.321 1.00 97.38 147 ILE A O 1
ATOM 1119 N N . ILE A 1 148 ? 4.528 4.436 4.527 1.00 96.75 148 ILE A N 1
ATOM 1120 C CA . ILE A 1 148 ? 4.967 5.435 3.540 1.00 96.75 148 ILE A CA 1
ATOM 1121 C C . ILE A 1 148 ? 6.484 5.376 3.350 1.00 96.75 148 ILE A C 1
ATOM 1123 O O . ILE A 1 148 ? 6.963 5.374 2.215 1.00 96.75 148 ILE A O 1
ATOM 1127 N N . LEU A 1 149 ? 7.238 5.317 4.451 1.00 97.50 149 LEU A N 1
ATOM 1128 C CA . LEU A 1 149 ? 8.691 5.188 4.422 1.00 97.50 149 LEU A CA 1
ATOM 1129 C C . LEU A 1 149 ? 9.104 3.902 3.706 1.00 97.50 149 LEU A C 1
ATOM 1131 O O . LEU A 1 149 ? 9.951 3.952 2.822 1.00 97.50 149 LEU A O 1
ATOM 1135 N N . GLY A 1 150 ? 8.460 2.784 4.043 1.00 96.38 150 GLY A N 1
ATOM 1136 C CA . GLY A 1 150 ? 8.704 1.486 3.433 1.00 96.38 150 GLY A CA 1
ATOM 1137 C C . GLY A 1 150 ? 8.529 1.522 1.925 1.00 96.38 150 GLY A C 1
ATOM 1138 O O . GLY A 1 150 ? 9.453 1.158 1.203 1.00 96.38 150 GLY A O 1
A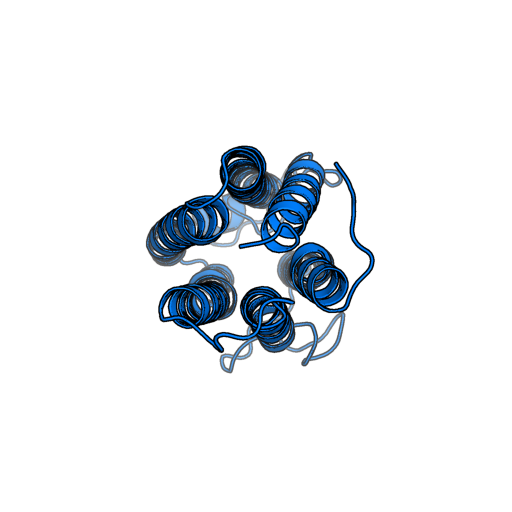TOM 1139 N N . GLN A 1 151 ? 7.408 2.065 1.441 1.00 94.00 151 GLN A N 1
ATOM 1140 C CA . GLN A 1 151 ? 7.198 2.180 -0.000 1.00 94.00 151 GLN A CA 1
ATOM 1141 C C . GLN A 1 151 ? 8.185 3.112 -0.681 1.00 94.00 151 GLN A C 1
ATOM 1143 O O . GLN A 1 151 ? 8.733 2.761 -1.721 1.00 94.00 151 GLN A O 1
ATOM 1148 N N . LYS A 1 152 ? 8.469 4.275 -0.092 1.00 95.00 152 LYS A N 1
ATOM 1149 C CA . LYS A 1 152 ? 9.482 5.181 -0.641 1.00 95.00 152 LYS A CA 1
ATOM 1150 C C . LYS A 1 152 ? 10.839 4.481 -0.790 1.00 95.00 152 LYS A C 1
ATOM 1152 O O . LYS A 1 152 ? 11.494 4.648 -1.811 1.00 95.00 152 LYS A O 1
ATOM 1157 N N . THR A 1 153 ? 11.248 3.698 0.206 1.00 96.06 153 THR A N 1
ATOM 1158 C CA . THR A 1 153 ? 12.503 2.939 0.163 1.00 96.06 153 THR A CA 1
ATOM 1159 C C . THR A 1 153 ? 12.460 1.829 -0.891 1.00 96.06 153 THR A C 1
ATOM 1161 O O . THR A 1 153 ? 13.370 1.762 -1.709 1.00 96.06 153 THR A O 1
ATOM 1164 N N . ILE A 1 154 ? 11.387 1.028 -0.948 1.00 94.94 154 ILE A N 1
ATOM 1165 C CA . ILE A 1 154 ? 11.211 -0.021 -1.972 1.00 94.94 154 ILE A CA 1
ATOM 1166 C C . ILE A 1 154 ? 11.308 0.581 -3.382 1.00 94.94 154 ILE A C 1
ATOM 1168 O O . ILE A 1 154 ? 12.042 0.070 -4.225 1.00 94.94 154 ILE A O 1
ATOM 1172 N N . PHE A 1 155 ? 10.625 1.699 -3.646 1.00 93.75 155 PHE A N 1
ATOM 1173 C CA . PHE A 1 155 ? 10.693 2.361 -4.952 1.00 93.75 155 PHE A CA 1
ATOM 1174 C C . PHE A 1 155 ? 12.095 2.867 -5.305 1.00 93.75 155 PHE A C 1
ATOM 1176 O O . PHE A 1 155 ? 12.460 2.802 -6.475 1.00 93.75 155 PHE A O 1
ATOM 1183 N N . GLY A 1 156 ? 12.890 3.335 -4.344 1.00 94.75 156 GLY A N 1
ATOM 1184 C CA . GLY A 1 156 ? 14.281 3.724 -4.603 1.00 94.75 156 GLY A CA 1
ATOM 1185 C C . GLY A 1 156 ? 15.192 2.532 -4.922 1.00 94.75 156 GLY A C 1
ATOM 1186 O O . GLY A 1 156 ? 16.108 2.644 -5.734 1.00 94.75 156 GLY A O 1
ATOM 1187 N N . ASP A 1 157 ? 14.905 1.380 -4.320 1.00 95.81 157 ASP A N 1
ATOM 1188 C CA . ASP A 1 157 ? 15.767 0.197 -4.345 1.00 95.81 157 ASP A CA 1
ATOM 1189 C C . ASP A 1 157 ? 15.515 -0.739 -5.540 1.00 95.81 157 ASP A C 1
ATOM 1191 O O . ASP A 1 157 ? 16.365 -1.564 -5.880 1.00 95.81 157 ASP A O 1
ATOM 1195 N N . ARG A 1 158 ? 14.350 -0.643 -6.184 1.00 94.50 158 ARG A N 1
ATOM 1196 C CA . ARG A 1 158 ? 13.896 -1.595 -7.210 1.00 94.50 158 ARG A CA 1
ATOM 1197 C C . ARG A 1 158 ? 14.558 -1.444 -8.581 1.00 94.50 158 ARG A C 1
ATOM 1199 O O . ARG A 1 158 ? 15.085 -0.388 -8.935 1.00 94.50 158 ARG A O 1
ATOM 1206 N N . ILE A 1 159 ? 14.444 -2.503 -9.395 1.00 95.00 159 ILE A N 1
ATOM 1207 C CA . ILE A 1 159 ? 14.923 -2.539 -10.791 1.00 95.00 159 ILE A CA 1
ATOM 1208 C C . ILE A 1 159 ? 14.166 -1.514 -11.639 1.00 95.00 159 ILE A C 1
ATOM 1210 O O . ILE A 1 159 ? 14.790 -0.738 -12.369 1.00 95.00 159 ILE A O 1
ATOM 1214 N N . ARG A 1 160 ? 12.828 -1.504 -11.536 1.00 94.12 160 ARG A N 1
ATOM 1215 C CA . ARG A 1 160 ? 11.949 -0.560 -12.236 1.00 94.12 160 ARG A CA 1
ATOM 1216 C C . ARG A 1 160 ? 11.187 0.352 -11.276 1.00 94.12 160 ARG A C 1
ATOM 1218 O O . ARG A 1 160 ? 9.974 0.527 -11.380 1.00 94.12 160 ARG A O 1
ATOM 1225 N N . GLY A 1 161 ? 11.926 0.906 -10.320 1.00 92.62 161 GLY A N 1
ATOM 1226 C CA . GLY A 1 161 ? 11.444 1.886 -9.351 1.00 92.62 161 GLY A CA 1
ATOM 1227 C C . GLY A 1 161 ? 11.640 3.341 -9.800 1.00 92.62 161 GLY A C 1
ATOM 1228 O O . GLY A 1 161 ? 11.456 3.666 -10.972 1.00 92.62 161 GLY A O 1
ATOM 1229 N N . ASP A 1 162 ? 12.029 4.220 -8.873 1.00 94.19 162 ASP A N 1
ATOM 1230 C CA . ASP A 1 162 ? 12.255 5.657 -9.119 1.00 94.19 162 ASP A CA 1
ATOM 1231 C C . ASP A 1 162 ? 13.284 5.900 -10.226 1.00 94.19 162 ASP A C 1
ATOM 1233 O O . ASP A 1 162 ? 13.002 6.623 -11.181 1.00 94.19 162 ASP A O 1
ATOM 1237 N N . PHE A 1 163 ? 14.432 5.215 -10.159 1.00 95.44 163 PHE A N 1
ATOM 1238 C CA . PHE A 1 163 ? 15.495 5.356 -11.156 1.00 95.44 163 PHE A CA 1
ATOM 1239 C C . PHE A 1 163 ? 14.981 5.106 -12.578 1.00 95.44 163 PHE A C 1
ATOM 1241 O O . PHE A 1 163 ? 15.269 5.879 -13.489 1.00 95.44 163 PHE A O 1
ATOM 1248 N N . PHE A 1 164 ? 14.176 4.059 -12.760 1.00 94.56 164 PHE A N 1
ATOM 1249 C CA . PHE A 1 164 ? 13.618 3.694 -14.059 1.00 94.56 164 PHE A CA 1
ATOM 1250 C C . PHE A 1 164 ? 12.696 4.766 -14.622 1.00 94.56 164 PHE A C 1
ATOM 1252 O O . PHE A 1 164 ? 12.731 5.041 -15.819 1.00 94.56 164 PHE A O 1
ATOM 1259 N N . MET A 1 165 ? 11.913 5.415 -13.767 1.00 93.50 165 MET A N 1
ATOM 1260 C CA . MET A 1 165 ? 11.044 6.508 -14.190 1.00 93.50 165 MET A CA 1
ATOM 1261 C C . MET A 1 165 ? 11.820 7.779 -14.523 1.00 93.50 165 MET A C 1
ATOM 1263 O O . MET A 1 165 ? 11.522 8.440 -15.514 1.00 93.50 165 MET A O 1
ATOM 1267 N N . GLU A 1 166 ? 12.826 8.111 -13.718 1.00 95.12 166 GLU A N 1
ATOM 1268 C CA . GLU A 1 166 ? 13.651 9.308 -13.904 1.00 95.12 166 GLU A CA 1
ATOM 1269 C C . GLU A 1 166 ? 14.573 9.211 -15.127 1.00 95.12 166 GLU A C 1
ATOM 1271 O O . GLU A 1 166 ? 14.921 10.228 -15.725 1.00 95.12 166 GLU A O 1
ATOM 1276 N N . HIS A 1 167 ? 14.931 7.992 -15.536 1.00 95.31 167 HIS A N 1
ATOM 1277 C CA . HIS A 1 167 ? 15.872 7.727 -16.625 1.00 95.31 167 HIS A CA 1
ATOM 1278 C C . HIS A 1 167 ? 15.192 7.091 -17.846 1.00 95.31 167 HIS A C 1
ATOM 1280 O O . HIS A 1 167 ? 15.786 6.259 -18.530 1.00 95.31 167 HIS A O 1
ATOM 1286 N N . ASN A 1 168 ? 13.948 7.492 -18.138 1.00 91.31 168 ASN A N 1
ATOM 1287 C CA . ASN A 1 168 ? 13.211 7.129 -19.358 1.00 91.31 168 ASN A CA 1
ATOM 1288 C C . ASN A 1 168 ? 13.156 5.613 -19.637 1.00 91.31 168 ASN A C 1
ATOM 1290 O O . ASN A 1 168 ? 13.311 5.171 -20.775 1.00 91.31 168 ASN A O 1
ATOM 1294 N N . GLY A 1 169 ? 12.948 4.807 -18.597 1.00 90.19 169 GLY A N 1
ATOM 1295 C CA . GLY A 1 169 ? 12.831 3.355 -18.700 1.00 90.19 169 GLY A CA 1
ATOM 1296 C C . GLY A 1 169 ? 14.162 2.598 -18.648 1.00 90.19 169 GLY A C 1
ATOM 1297 O O . GLY A 1 169 ? 14.192 1.395 -18.915 1.00 90.19 169 GLY A O 1
ATOM 1298 N N . ALA A 1 170 ? 15.271 3.256 -18.305 1.00 93.88 170 ALA A N 1
ATOM 1299 C CA . ALA A 1 170 ? 16.529 2.566 -18.036 1.00 93.88 170 ALA A CA 1
ATOM 1300 C C . ALA A 1 170 ? 16.460 1.810 -16.699 1.00 93.88 170 ALA A C 1
ATOM 1302 O O . ALA A 1 170 ? 16.095 2.372 -15.671 1.00 93.88 170 ALA A O 1
ATOM 1303 N N . THR A 1 171 ? 16.824 0.529 -16.682 1.00 93.94 171 THR A N 1
ATOM 1304 C CA . THR A 1 171 ? 16.829 -0.271 -15.447 1.00 93.94 171 THR A CA 1
ATOM 1305 C C . THR A 1 171 ? 17.866 0.243 -14.452 1.00 93.94 171 THR A C 1
ATOM 1307 O O . THR A 1 171 ? 18.979 0.590 -14.849 1.00 93.94 171 THR A O 1
ATOM 1310 N N . ASN A 1 172 ? 17.528 0.226 -13.161 1.00 94.88 172 ASN A N 1
ATOM 1311 C CA . ASN A 1 172 ? 18.468 0.555 -12.091 1.00 94.88 172 ASN A CA 1
ATOM 1312 C C . ASN A 1 172 ? 19.705 -0.366 -12.161 1.00 94.88 172 ASN A C 1
ATOM 1314 O O . ASN A 1 172 ? 19.534 -1.587 -12.120 1.00 94.88 172 ASN A O 1
ATOM 1318 N N . PRO A 1 173 ? 20.937 0.174 -12.262 1.00 95.06 173 PRO A N 1
ATOM 1319 C CA . PRO A 1 173 ? 22.146 -0.643 -12.341 1.00 95.06 173 PRO A CA 1
ATOM 1320 C C . PRO A 1 173 ? 22.517 -1.317 -11.013 1.00 95.06 173 PRO A C 1
ATOM 1322 O O . PRO A 1 173 ? 23.268 -2.287 -11.029 1.00 95.06 173 PRO A O 1
ATOM 1325 N N . ASN A 1 174 ? 22.0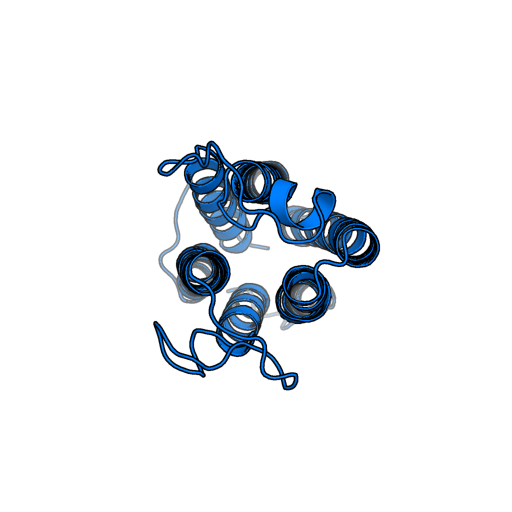13 -0.823 -9.875 1.00 94.94 174 ASN A N 1
ATOM 1326 C CA . ASN A 1 174 ? 22.345 -1.327 -8.540 1.00 94.94 174 ASN A CA 1
ATOM 1327 C C . ASN A 1 174 ? 21.080 -1.515 -7.681 1.00 94.94 174 ASN A C 1
ATOM 1329 O O . ASN A 1 174 ? 20.912 -0.814 -6.680 1.00 94.94 174 ASN A O 1
ATOM 1333 N N . PRO A 1 175 ? 20.168 -2.428 -8.057 1.00 94.06 175 PRO A N 1
ATOM 1334 C CA . PRO A 1 175 ? 18.973 -2.689 -7.268 1.00 94.06 175 PRO A CA 1
ATOM 1335 C C . PRO A 1 175 ? 19.327 -3.389 -5.947 1.00 94.06 175 PRO A C 1
ATOM 1337 O O . PRO A 1 175 ? 20.225 -4.236 -5.898 1.00 94.06 175 PRO A O 1
ATOM 1340 N N . ILE A 1 176 ? 18.592 -3.088 -4.875 1.00 93.44 176 ILE A N 1
ATOM 1341 C CA . ILE A 1 176 ? 18.744 -3.769 -3.584 1.00 93.44 176 ILE A CA 1
ATOM 1342 C C . ILE A 1 176 ? 17.709 -4.891 -3.494 1.00 93.44 176 ILE A C 1
ATOM 1344 O O . ILE A 1 176 ? 16.517 -4.653 -3.331 1.00 93.44 176 ILE A O 1
ATOM 1348 N N . VAL A 1 177 ? 18.186 -6.136 -3.565 1.00 78.56 177 VAL A N 1
ATOM 1349 C CA . VAL A 1 177 ? 17.339 -7.345 -3.527 1.00 78.56 177 VAL A CA 1
ATOM 1350 C C . VAL A 1 177 ? 16.616 -7.506 -2.181 1.00 78.56 177 VAL A C 1
ATOM 1352 O O . VAL A 1 177 ? 15.479 -7.965 -2.143 1.00 78.56 177 VAL A O 1
ATOM 1355 N N . TYR A 1 178 ? 17.259 -7.105 -1.079 1.00 82.38 178 TYR A N 1
ATOM 1356 C CA . TYR A 1 178 ? 16.703 -7.161 0.278 1.00 82.38 178 TYR A CA 1
ATOM 1357 C C . TYR A 1 178 ? 16.544 -5.753 0.851 1.00 82.38 178 TYR A C 1
ATOM 1359 O O . TYR A 1 178 ? 17.304 -5.325 1.720 1.00 82.38 178 TYR A O 1
ATOM 1367 N N . SER A 1 179 ? 15.572 -5.016 0.318 1.00 91.38 179 SER A N 1
ATOM 1368 C CA . SER A 1 179 ? 15.274 -3.663 0.782 1.00 91.38 179 SER A CA 1
ATOM 1369 C C . SER A 1 179 ? 14.785 -3.667 2.234 1.00 91.38 179 SER A C 1
ATOM 1371 O O . SER A 1 179 ? 13.865 -4.404 2.595 1.00 91.38 179 SER A O 1
ATOM 1373 N N . TYR A 1 180 ? 15.325 -2.764 3.060 1.00 93.88 180 TYR A N 1
ATOM 1374 C CA . TYR A 1 180 ? 14.752 -2.464 4.382 1.00 93.88 180 TYR A CA 1
ATOM 1375 C C . TYR A 1 180 ? 13.339 -1.878 4.285 1.00 93.88 180 TYR A C 1
ATOM 1377 O O . TYR A 1 180 ? 12.598 -1.885 5.270 1.00 93.88 180 TYR A O 1
ATOM 1385 N N . GLY A 1 181 ? 12.951 -1.389 3.107 1.00 94.81 181 GLY A N 1
ATOM 1386 C CA . GLY A 1 181 ? 11.619 -0.868 2.870 1.00 94.81 181 GLY A CA 1
ATOM 1387 C C . GLY A 1 181 ? 10.527 -1.913 3.101 1.00 94.81 181 GLY A C 1
ATOM 1388 O O . GLY A 1 181 ? 9.507 -1.573 3.692 1.00 94.81 181 GLY A O 1
ATOM 1389 N N . GLU A 1 182 ? 10.766 -3.188 2.776 1.00 93.00 182 GLU A N 1
ATOM 1390 C CA . GLU A 1 182 ? 9.812 -4.280 3.047 1.00 93.00 182 GLU A CA 1
ATOM 1391 C C . GLU A 1 182 ? 9.584 -4.492 4.548 1.00 93.00 182 GLU A C 1
ATOM 1393 O O . GLU A 1 182 ? 8.451 -4.672 5.004 1.00 93.00 182 GLU A O 1
ATOM 1398 N N . LEU A 1 183 ? 10.653 -4.393 5.347 1.00 94.69 183 LEU A N 1
ATOM 1399 C CA . LEU A 1 183 ? 10.559 -4.480 6.804 1.00 94.69 183 LEU A CA 1
ATOM 1400 C C . LEU A 1 183 ? 9.705 -3.336 7.362 1.00 94.69 183 LEU A C 1
ATOM 1402 O O . LEU A 1 183 ? 8.815 -3.579 8.183 1.00 94.69 183 LEU A O 1
ATOM 1406 N N . PHE A 1 184 ? 9.945 -2.100 6.917 1.00 97.19 184 PHE A N 1
ATOM 1407 C CA . PHE A 1 184 ? 9.138 -0.950 7.329 1.00 97.19 184 PHE A CA 1
ATOM 1408 C C . PHE A 1 184 ? 7.688 -1.084 6.865 1.00 97.19 184 PHE A C 1
ATOM 1410 O O . PHE A 1 184 ? 6.775 -0.849 7.657 1.00 97.19 184 PHE A O 1
ATOM 1417 N N . PHE A 1 185 ? 7.466 -1.525 5.628 1.00 95.88 185 PHE A N 1
ATOM 1418 C CA . PHE A 1 185 ? 6.138 -1.666 5.044 1.00 95.88 185 PHE A CA 1
ATOM 1419 C C . PHE A 1 185 ? 5.298 -2.690 5.814 1.00 95.88 185 PHE A C 1
ATOM 1421 O O . PHE A 1 185 ? 4.210 -2.357 6.291 1.00 95.88 185 PHE A O 1
ATOM 1428 N N . MET A 1 186 ? 5.828 -3.897 6.038 1.00 96.88 186 MET A N 1
ATOM 1429 C CA . MET A 1 186 ? 5.151 -4.935 6.821 1.00 96.88 186 MET A CA 1
ATOM 1430 C C . MET A 1 186 ? 4.930 -4.503 8.276 1.00 96.88 186 MET A C 1
ATOM 1432 O O . MET A 1 186 ? 3.828 -4.650 8.808 1.00 96.88 186 MET A O 1
ATOM 1436 N N . THR A 1 187 ? 5.945 -3.924 8.926 1.00 97.62 187 THR A N 1
ATOM 1437 C CA . THR A 1 187 ? 5.828 -3.461 10.322 1.00 97.62 187 THR A CA 1
ATOM 1438 C C . THR A 1 187 ? 4.759 -2.380 10.457 1.00 97.62 187 THR A C 1
ATOM 1440 O O . THR A 1 187 ? 3.955 -2.401 11.392 1.00 97.62 187 THR A O 1
ATOM 1443 N N . GLY A 1 188 ? 4.707 -1.456 9.500 1.00 97.81 188 GLY A N 1
ATOM 1444 C CA . GLY A 1 188 ? 3.693 -0.418 9.457 1.00 97.81 188 GLY A CA 1
ATOM 1445 C C . GLY A 1 188 ? 2.282 -0.986 9.288 1.00 97.81 188 GLY A C 1
ATOM 1446 O O . GLY A 1 188 ? 1.376 -0.586 10.026 1.00 97.81 188 GLY A O 1
ATOM 1447 N N . TRP A 1 189 ? 2.105 -1.978 8.407 1.00 97.44 189 TRP A N 1
ATOM 1448 C CA . TRP A 1 189 ? 0.834 -2.691 8.235 1.00 97.44 189 TRP A CA 1
ATOM 1449 C C . TRP A 1 189 ? 0.396 -3.451 9.482 1.00 97.44 189 TRP A C 1
ATOM 1451 O O . TRP A 1 189 ? -0.778 -3.389 9.851 1.00 97.44 189 TRP A O 1
ATOM 1461 N N . ILE A 1 190 ? 1.320 -4.114 10.176 1.00 96.88 190 ILE A N 1
ATOM 1462 C CA . ILE A 1 190 ? 1.036 -4.760 11.463 1.00 96.88 190 ILE A CA 1
ATOM 1463 C C . ILE A 1 190 ? 0.569 -3.712 12.481 1.00 96.88 190 ILE A C 1
ATOM 1465 O O . ILE A 1 190 ? -0.467 -3.894 13.121 1.00 96.88 190 ILE A O 1
ATOM 1469 N N . SER A 1 191 ? 1.281 -2.587 12.597 1.00 96.88 191 SER A N 1
ATOM 1470 C CA . SER A 1 191 ? 0.954 -1.524 13.556 1.00 96.88 191 SER A CA 1
ATOM 1471 C C . SER A 1 191 ? -0.421 -0.901 13.296 1.00 96.88 191 SER A C 1
ATOM 1473 O O . SER A 1 191 ? -1.236 -0.784 14.213 1.00 96.88 191 SER A O 1
ATOM 1475 N N . ILE A 1 192 ? -0.729 -0.540 12.046 1.00 96.31 192 ILE A N 1
ATOM 1476 C CA . ILE A 1 192 ? -2.032 0.053 11.714 1.00 96.31 192 ILE A CA 1
ATOM 1477 C C . ILE A 1 192 ? -3.173 -0.973 11.813 1.00 96.31 192 ILE A C 1
ATOM 1479 O O . ILE A 1 192 ? -4.281 -0.605 12.200 1.00 96.31 192 ILE A O 1
ATOM 1483 N N . SER A 1 193 ? -2.911 -2.259 11.547 1.00 96.00 193 SER A N 1
ATOM 1484 C CA . SER A 1 193 ? -3.892 -3.340 11.735 1.00 96.00 193 SER A CA 1
ATOM 1485 C C . SER A 1 193 ? -4.203 -3.566 13.210 1.00 96.00 193 SER A C 1
ATOM 1487 O O . SER A 1 193 ? -5.370 -3.709 13.575 1.00 96.00 193 SER A O 1
ATOM 1489 N N . LEU A 1 194 ? -3.190 -3.512 14.081 1.00 94.56 194 LEU A N 1
ATOM 1490 C CA . LEU A 1 194 ? -3.388 -3.500 15.530 1.00 94.56 194 LEU A CA 1
ATOM 1491 C C . LEU A 1 194 ? -4.238 -2.305 15.960 1.00 94.56 194 LEU A C 1
ATOM 1493 O O . LEU A 1 194 ? -5.187 -2.485 16.719 1.00 94.56 194 LEU A O 1
ATOM 1497 N N . ALA A 1 195 ? -3.957 -1.109 15.435 1.00 94.56 195 ALA A N 1
ATOM 1498 C CA . ALA A 1 195 ? -4.752 0.083 15.724 1.00 94.56 195 ALA A CA 1
ATOM 1499 C C . ALA A 1 195 ? -6.220 -0.086 15.291 1.00 94.56 195 ALA A C 1
ATOM 1501 O O . ALA A 1 195 ? -7.131 0.172 16.074 1.00 94.56 195 ALA A O 1
ATOM 1502 N N . MET A 1 196 ? -6.446 -0.605 14.079 1.00 93.56 196 MET A N 1
ATOM 1503 C CA . MET A 1 196 ? -7.772 -0.932 13.539 1.00 93.56 196 MET A CA 1
ATOM 1504 C C . MET A 1 196 ? -8.476 -2.045 14.321 1.00 93.56 196 MET A C 1
ATOM 1506 O O . MET A 1 196 ? -9.688 -2.182 14.207 1.00 93.56 196 MET A O 1
ATOM 1510 N N . SER A 1 197 ? -7.759 -2.831 15.120 1.00 91.44 197 SER A N 1
ATOM 1511 C CA . SER A 1 197 ? -8.323 -3.913 15.936 1.00 91.44 197 SER A CA 1
ATOM 1512 C C . SER A 1 197 ? -8.755 -3.452 17.333 1.00 91.44 197 SER A C 1
ATOM 1514 O O . SER A 1 197 ? -9.529 -4.142 17.996 1.00 91.44 197 SER A O 1
ATOM 1516 N N . LEU A 1 198 ? -8.271 -2.294 17.796 1.00 88.38 198 LEU A N 1
ATOM 1517 C CA . LEU A 1 198 ? -8.624 -1.750 19.108 1.00 88.38 198 LE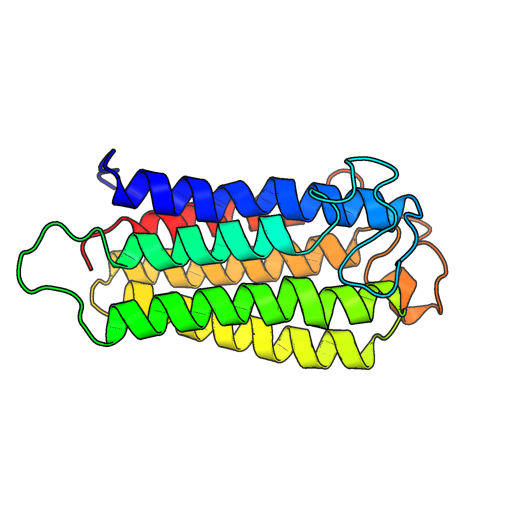U A CA 1
ATOM 1518 C C . LEU A 1 198 ? -10.055 -1.195 19.117 1.00 88.38 198 LEU A C 1
ATOM 1520 O O . LEU A 1 198 ? -10.470 -0.608 18.118 1.00 88.38 198 LEU A O 1
ATOM 1524 N N . PRO A 1 199 ? -10.808 -1.312 20.226 1.00 78.25 199 PRO A N 1
ATOM 1525 C CA . PRO A 1 199 ? -12.136 -0.711 20.359 1.00 78.25 199 PRO A CA 1
ATOM 1526 C C . PRO A 1 199 ? -12.134 0.752 19.903 1.00 78.25 199 PRO A C 1
ATOM 1528 O O . PRO A 1 199 ? -11.264 1.530 20.297 1.00 78.25 199 PRO A O 1
ATOM 1531 N N . MET A 1 200 ? -13.054 1.077 18.993 1.00 68.69 200 MET A N 1
ATOM 1532 C CA . MET A 1 200 ? -13.066 2.338 18.251 1.00 68.69 200 MET A CA 1
ATOM 1533 C C . MET A 1 200 ? -14.222 3.214 18.662 1.00 68.69 200 MET A C 1
ATOM 1535 O O . MET A 1 200 ? -15.369 2.748 18.528 1.00 68.69 200 MET A O 1
#